Protein AF-A0A7X7DUF4-F1 (afdb_monomer)

Foldseek 3Di:
DDPDDPPPPVVVVVLVVLVVVLVVVLVVQLVVQLVVCLVVLVVLLVLLCVLVVVVPADADAPDPCLVVVLSSVLSNLRSVLVSVLSSVLSVLVSCLVVADPLLNVLSVVCSVVSVVLLVVQLVCLSPQLLNQQVVVVVVVCPPDPDDDHHHSSVSSVVSSVSSSVRSVVSCVLVVLLSCLVRVVDPLVVVVVCLVVLLVVLLVVLPVRGDPDVVSSCVRSVVVSVSNVVSSVSSVVNVD

Sequence (239 aa):
MKRTKTGSDGEFFDHLEVLRRKIIAVLFFFCCATALLFLLSERWVRFLQAPLEGLGVSLYYFKPYEKFLTYMRLSFWGGAALSVPLAVLQAALFVAPALRKNEMKYLILSGGLIPALFLAGAAFAYRFAAPLALRFFLFFGEGDNVLPLWGFGDYASFLFSLLLASGMLFQAPLLLLLFILFGLVSVETLSRLRPWIILGIALIAALLTPPDVVSQILLGVPLYLLFELVLVLGRFLKR

Radius of gyration: 22.15 Å; Cα contacts (8 Å, |Δi|>4): 195; chains: 1; bounding box: 54×40×85 Å

pLDDT: mean 81.93, std 9.81, range [36.97, 93.12]

Solvent-accessible surface area (backbone atoms only — not comparable to full-atom values): 12938 Å² total; per-residue (Å²): 142,81,92,72,91,73,79,58,63,59,59,51,52,53,51,51,50,55,49,51,55,48,50,53,52,40,51,51,50,24,53,53,39,18,54,54,36,46,78,42,32,71,64,54,50,53,62,68,44,57,72,37,72,84,66,80,65,71,73,42,73,95,47,91,63,42,63,59,52,33,44,52,51,51,11,47,53,50,10,46,54,66,27,45,38,53,44,52,41,50,52,51,61,64,52,39,85,82,47,54,79,77,52,37,54,55,56,59,61,41,49,64,46,46,45,51,34,25,51,50,19,26,49,45,23,61,72,49,51,45,52,40,40,53,49,32,56,53,55,71,44,66,84,56,102,59,82,91,81,44,45,46,54,58,53,51,52,52,52,48,53,46,26,47,51,31,15,56,54,41,43,47,48,56,52,53,33,52,32,36,73,72,65,77,40,56,67,68,60,58,61,70,41,46,67,60,50,52,50,52,40,48,50,52,20,56,72,50,31,56,103,42,72,66,57,24,47,65,56,25,49,62,57,51,51,50,51,51,49,32,54,51,50,42,56,62,75,73,106

Secondary structure (DSSP, 8-state):
------SSHHHHHHHHHHHHHHHHHHHHHHHHHHHHHHHTHHHHHHHHHTTTTTTTPPEE-SSTTHHHHHHHHHHHHHHHHHHHHHHHHHHHHHHGGGS-HHHHHHHHHHHHHHHHHHHHHHHHIIIIIHHHHHHHHHHHHBTBS----EEHHHHHHHHHHHHHHHHHHTTHHHHHHHHHHTTSS-HHHHHHTHHHHHHHHHHHHHHHS-S-HHHHHHHHHHHHHHHHHHHHHHHHHH-

Structure (mmCIF, N/CA/C/O backbone):
data_AF-A0A7X7DUF4-F1
#
_entry.id   AF-A0A7X7DUF4-F1
#
loop_
_atom_site.group_PDB
_atom_site.id
_atom_site.type_symbol
_atom_site.label_atom_id
_atom_site.label_alt_id
_atom_site.label_comp_id
_atom_site.label_asym_id
_atom_site.label_entity_id
_atom_site.label_seq_id
_atom_site.pdbx_PDB_ins_code
_atom_site.Cartn_x
_atom_site.Cartn_y
_atom_site.Cartn_z
_atom_site.occupancy
_atom_site.B_iso_or_equiv
_atom_site.auth_seq_id
_atom_site.auth_comp_id
_atom_site.auth_asym_id
_atom_site.auth_atom_id
_atom_site.pdbx_PDB_model_num
ATOM 1 N N . MET A 1 1 ? -4.085 -5.060 56.839 1.00 46.09 1 MET A N 1
ATOM 2 C CA . MET A 1 1 ? -3.674 -3.660 56.591 1.00 46.09 1 MET A CA 1
ATOM 3 C C . MET A 1 1 ? -2.337 -3.655 55.851 1.00 46.09 1 MET A C 1
ATOM 5 O O . MET A 1 1 ? -1.318 -3.851 56.490 1.00 46.09 1 MET A O 1
ATOM 9 N N . LYS A 1 2 ? -2.356 -3.530 54.514 1.00 36.97 2 LYS A N 1
ATOM 10 C CA . LYS A 1 2 ? -1.270 -2.998 53.655 1.00 36.97 2 LYS A CA 1
ATOM 11 C C . LYS A 1 2 ? -1.738 -3.029 52.190 1.00 36.97 2 LYS A C 1
ATOM 13 O O . LYS A 1 2 ? -1.374 -3.891 51.405 1.00 36.97 2 LYS A O 1
ATOM 18 N N . ARG A 1 3 ? -2.628 -2.089 51.852 1.00 42.12 3 ARG A N 1
ATOM 19 C CA . ARG A 1 3 ? -2.804 -1.606 50.477 1.00 42.12 3 ARG A CA 1
ATOM 20 C C . ARG A 1 3 ? -1.715 -0.557 50.267 1.00 42.12 3 ARG A C 1
ATOM 22 O O . ARG A 1 3 ? -1.882 0.583 50.688 1.00 42.12 3 ARG A O 1
ATOM 29 N N . THR A 1 4 ? -0.584 -0.950 49.697 1.00 40.91 4 THR A N 1
ATOM 30 C CA . THR A 1 4 ? 0.473 -0.021 49.281 1.00 40.91 4 THR A CA 1
ATOM 31 C C . THR A 1 4 ? 0.487 0.040 47.764 1.00 40.91 4 THR A C 1
ATOM 33 O O . THR A 1 4 ? 0.938 -0.888 47.111 1.00 40.91 4 THR A O 1
ATOM 36 N N . LYS A 1 5 ? -0.088 1.129 47.247 1.00 42.56 5 LYS A N 1
ATOM 37 C CA . LYS A 1 5 ? 0.241 1.825 45.996 1.00 42.56 5 LYS A CA 1
ATOM 38 C C . LYS A 1 5 ? 1.302 1.136 45.107 1.00 42.56 5 LYS A C 1
ATOM 40 O O . LYS A 1 5 ? 2.477 1.455 45.207 1.00 42.56 5 LYS A O 1
ATOM 45 N N . THR A 1 6 ? 0.862 0.280 44.190 1.00 42.53 6 THR A N 1
ATOM 46 C CA . THR A 1 6 ? 1.594 -0.117 42.970 1.00 42.53 6 THR A CA 1
ATOM 47 C C . THR A 1 6 ? 0.575 -0.163 41.836 1.00 42.53 6 THR A C 1
ATOM 49 O O . THR A 1 6 ? 0.129 -1.230 41.431 1.00 42.53 6 THR A O 1
ATOM 52 N N . GLY A 1 7 ? 0.070 1.010 41.447 1.00 48.47 7 GLY A N 1
ATOM 53 C CA . GLY A 1 7 ? -1.059 1.134 40.517 1.00 48.47 7 GLY A CA 1
ATOM 54 C C . GLY A 1 7 ? -0.704 1.625 39.113 1.00 48.47 7 GLY A C 1
ATOM 55 O O . GLY A 1 7 ? -1.556 1.524 38.253 1.00 48.47 7 GLY A O 1
ATOM 56 N N . SER A 1 8 ? 0.505 2.145 38.865 1.00 57.81 8 SER A N 1
ATOM 57 C CA . SER A 1 8 ? 0.908 2.639 37.531 1.00 57.81 8 SER A CA 1
ATOM 58 C C . SER A 1 8 ? 2.061 1.851 36.919 1.00 57.81 8 SER A C 1
ATOM 60 O O . SER A 1 8 ? 2.047 1.575 35.725 1.00 57.81 8 SER A O 1
ATOM 62 N N . ASP A 1 9 ? 3.045 1.460 37.731 1.00 57.91 9 ASP A N 1
ATOM 63 C CA . ASP A 1 9 ? 4.275 0.868 37.200 1.00 57.91 9 ASP A CA 1
ATOM 64 C C . ASP A 1 9 ? 4.022 -0.560 36.704 1.00 57.91 9 ASP A C 1
ATOM 66 O O . ASP A 1 9 ? 4.417 -0.899 35.594 1.00 57.91 9 ASP A O 1
ATOM 70 N N . GLY A 1 10 ? 3.271 -1.366 37.465 1.00 67.69 10 GLY A N 1
ATOM 71 C CA . GLY A 1 10 ? 2.879 -2.719 37.047 1.00 67.69 10 GLY A CA 1
ATOM 72 C C . GLY A 1 10 ? 2.030 -2.734 35.772 1.00 67.69 10 GLY A C 1
ATOM 73 O O . GLY A 1 10 ? 2.293 -3.525 34.877 1.00 67.69 10 GLY A O 1
ATOM 74 N N . GLU A 1 11 ? 1.080 -1.802 35.638 1.00 71.62 11 GLU A N 1
ATOM 75 C CA . GLU A 1 11 ? 0.212 -1.701 34.456 1.00 71.62 11 GLU A CA 1
ATOM 76 C C . GLU A 1 11 ? 0.993 -1.259 33.202 1.00 71.62 11 GLU A 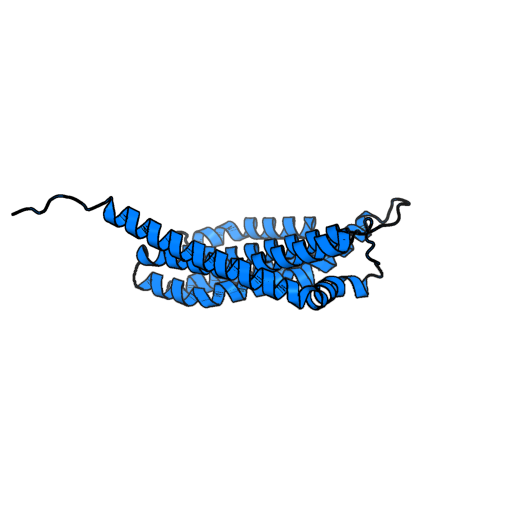C 1
ATOM 78 O O . GLU A 1 11 ? 0.759 -1.764 32.104 1.00 71.62 11 GLU A O 1
ATOM 83 N N . PHE A 1 12 ? 1.984 -0.373 33.362 1.00 72.50 12 PHE A N 1
ATOM 84 C CA . PHE A 1 12 ? 2.884 0.030 32.280 1.00 72.50 12 PHE A CA 1
ATOM 85 C C . PHE A 1 12 ? 3.821 -1.106 31.842 1.00 72.50 12 PHE A C 1
ATOM 87 O O . PHE A 1 12 ? 3.974 -1.345 30.642 1.00 72.50 12 PHE A O 1
ATOM 94 N N . PHE A 1 13 ? 4.426 -1.832 32.790 1.00 76.94 13 PHE A N 1
ATOM 95 C CA . PHE A 1 13 ? 5.283 -2.980 32.476 1.00 76.94 13 PHE A CA 1
ATOM 96 C C . PHE A 1 13 ? 4.498 -4.115 31.804 1.00 76.94 13 PHE A C 1
ATOM 98 O O . PHE A 1 13 ? 4.963 -4.643 30.792 1.00 76.94 13 PHE A O 1
ATOM 105 N N . ASP A 1 14 ? 3.282 -4.406 32.270 1.00 77.75 14 ASP A N 1
ATOM 106 C CA . ASP A 1 14 ? 2.388 -5.382 31.638 1.00 77.75 14 ASP A CA 1
ATOM 107 C C . ASP A 1 14 ? 2.027 -4.967 30.200 1.00 77.75 14 ASP A C 1
ATOM 109 O O . ASP A 1 14 ? 2.017 -5.789 29.276 1.00 77.75 14 ASP A O 1
ATOM 113 N N . HIS A 1 15 ? 1.787 -3.672 29.961 1.00 77.94 15 HIS A N 1
ATOM 114 C CA . HIS A 1 15 ? 1.500 -3.158 28.621 1.00 77.94 15 HIS A CA 1
ATOM 115 C C . HIS A 1 15 ? 2.707 -3.284 27.674 1.00 77.94 15 HIS A C 1
ATOM 117 O O . HIS A 1 15 ? 2.558 -3.705 26.519 1.00 77.94 15 HIS A O 1
ATOM 123 N N . LEU A 1 16 ? 3.919 -2.995 28.161 1.00 82.44 16 LEU A N 1
ATOM 124 C CA . LEU A 1 16 ? 5.157 -3.200 27.402 1.00 82.44 16 LEU A CA 1
ATOM 125 C C . LEU A 1 16 ? 5.425 -4.680 27.105 1.00 82.44 16 LEU A C 1
ATOM 127 O O . LEU A 1 16 ? 5.924 -5.011 26.026 1.00 82.44 16 LEU A O 1
ATOM 131 N N . GLU A 1 17 ? 5.067 -5.585 28.013 1.00 84.75 17 GLU A N 1
ATOM 132 C CA . GLU A 1 17 ? 5.236 -7.021 27.804 1.00 84.75 17 GLU A CA 1
ATOM 133 C C . GLU A 1 17 ? 4.308 -7.553 26.700 1.00 84.75 17 GLU A C 1
ATOM 135 O O . GLU A 1 17 ? 4.734 -8.330 25.835 1.00 84.75 17 GLU A O 1
ATOM 140 N N . VAL A 1 18 ? 3.067 -7.055 26.639 1.00 82.50 18 VAL A N 1
ATOM 141 C CA . VAL A 1 18 ? 2.145 -7.338 25.527 1.00 82.50 18 VAL A CA 1
ATOM 142 C C . VAL A 1 18 ? 2.710 -6.828 24.201 1.00 82.50 18 VAL A C 1
ATOM 144 O O . VAL A 1 18 ? 2.671 -7.559 23.205 1.00 82.50 18 VAL A O 1
ATOM 147 N N . LEU A 1 19 ? 3.260 -5.610 24.172 1.00 83.25 19 LEU A N 1
ATOM 148 C CA . LEU A 1 19 ? 3.877 -5.047 22.970 1.00 83.25 19 LEU A CA 1
ATOM 149 C C . LEU A 1 19 ? 5.065 -5.897 22.506 1.00 83.25 19 LEU A C 1
ATOM 151 O O . LEU A 1 19 ? 5.131 -6.286 21.339 1.00 83.25 19 LEU A O 1
ATOM 155 N N . ARG A 1 20 ? 5.966 -6.254 23.428 1.00 89.25 20 ARG A N 1
ATOM 156 C CA . ARG A 1 20 ? 7.135 -7.097 23.148 1.00 89.25 20 ARG A CA 1
ATOM 157 C C . ARG A 1 20 ? 6.723 -8.431 22.536 1.00 89.25 20 ARG A C 1
ATOM 159 O O . ARG A 1 20 ? 7.266 -8.820 21.503 1.00 89.25 20 ARG A O 1
ATOM 166 N N . ARG A 1 21 ? 5.748 -9.124 23.134 1.00 86.19 21 ARG A N 1
ATOM 167 C CA . ARG A 1 21 ? 5.265 -10.420 22.631 1.00 86.19 21 ARG A CA 1
ATOM 168 C C . ARG A 1 21 ? 4.712 -10.306 21.210 1.00 86.19 21 ARG A C 1
ATOM 170 O O . ARG A 1 21 ? 4.981 -11.168 20.377 1.00 86.19 21 ARG A O 1
ATOM 177 N N . LYS A 1 22 ? 3.976 -9.231 20.918 1.00 88.25 22 LYS A N 1
ATOM 178 C CA . LYS A 1 22 ? 3.427 -8.966 19.581 1.00 88.25 22 LYS A CA 1
ATOM 179 C C . LYS A 1 22 ? 4.510 -8.659 18.553 1.00 88.25 22 LYS A C 1
ATOM 181 O O . LYS A 1 22 ? 4.462 -9.212 17.459 1.00 88.25 22 LYS A O 1
ATOM 186 N N . ILE A 1 23 ? 5.504 -7.845 18.912 1.00 87.94 23 ILE A N 1
ATOM 187 C CA . ILE A 1 23 ? 6.648 -7.542 18.042 1.00 87.94 23 ILE A CA 1
ATOM 188 C C . ILE A 1 23 ? 7.426 -8.822 17.719 1.00 87.94 23 ILE A C 1
ATOM 190 O O . ILE A 1 23 ? 7.716 -9.076 16.554 1.00 87.94 23 ILE A O 1
ATOM 194 N N . ILE A 1 24 ? 7.704 -9.665 18.719 1.00 91.12 24 ILE A N 1
ATOM 195 C CA . ILE A 1 24 ? 8.401 -10.944 18.510 1.00 91.12 24 ILE A CA 1
ATOM 196 C C . ILE A 1 24 ? 7.599 -11.859 17.577 1.00 91.12 24 ILE A C 1
ATOM 198 O O . ILE A 1 24 ? 8.182 -12.472 16.688 1.00 91.12 24 ILE A O 1
ATOM 202 N N . ALA A 1 25 ? 6.273 -11.925 17.724 1.00 89.19 25 ALA A N 1
ATOM 203 C CA . ALA A 1 25 ? 5.426 -12.725 16.839 1.00 89.19 25 ALA A CA 1
ATOM 204 C C . ALA A 1 25 ? 5.465 -12.230 15.380 1.00 89.19 25 ALA A C 1
ATOM 206 O O . ALA A 1 25 ? 5.571 -13.041 14.460 1.00 89.19 25 ALA A O 1
ATOM 207 N N . VAL A 1 26 ? 5.426 -10.909 15.163 1.00 90.12 26 VAL A N 1
ATOM 208 C CA . VAL A 1 26 ? 5.541 -10.303 13.823 1.00 90.12 26 VAL A CA 1
ATOM 209 C C . VAL A 1 26 ? 6.925 -10.556 13.227 1.00 90.12 26 VAL A C 1
ATOM 211 O O . VAL A 1 26 ? 7.018 -10.933 12.063 1.00 90.12 26 VAL A O 1
ATOM 214 N N . LEU A 1 27 ? 7.992 -10.414 14.020 1.00 91.00 27 LEU A N 1
ATOM 215 C CA . LEU A 1 27 ? 9.363 -10.696 13.585 1.00 91.00 27 LEU A CA 1
ATOM 216 C C . LEU A 1 27 ? 9.568 -12.175 13.246 1.00 91.00 27 LEU A C 1
ATOM 218 O O . LEU A 1 27 ? 10.195 -12.492 12.240 1.00 91.00 27 LEU A O 1
ATOM 222 N N . PHE A 1 28 ? 9.010 -13.084 14.045 1.00 93.00 28 PHE A N 1
ATOM 223 C CA . PHE A 1 28 ? 9.060 -14.515 13.762 1.00 93.00 28 PHE A CA 1
ATOM 224 C C . PHE A 1 28 ? 8.350 -14.839 12.444 1.00 93.00 28 PHE A C 1
ATOM 226 O O . PHE A 1 28 ? 8.928 -15.493 11.576 1.00 93.00 28 PHE A O 1
ATOM 233 N N . PHE A 1 29 ? 7.137 -14.310 12.249 1.00 92.56 29 PHE A N 1
ATOM 234 C CA . PHE A 1 29 ? 6.413 -14.461 10.989 1.00 92.56 29 PHE A CA 1
ATOM 235 C C . PHE A 1 29 ? 7.193 -13.875 9.807 1.00 92.56 29 PHE A C 1
ATOM 237 O O . PHE A 1 29 ? 7.286 -14.514 8.765 1.00 92.56 29 PHE A O 1
ATOM 244 N N . PHE A 1 30 ? 7.789 -12.694 9.970 1.00 92.88 30 PHE A N 1
ATOM 245 C CA . PHE A 1 30 ? 8.631 -12.055 8.962 1.00 92.88 30 PHE A CA 1
ATOM 246 C C . PHE A 1 30 ? 9.822 -12.939 8.555 1.00 92.88 30 PHE A C 1
ATOM 248 O O . PHE A 1 30 ? 10.063 -13.127 7.361 1.00 92.88 30 PHE A O 1
ATOM 255 N N . CYS A 1 31 ? 10.530 -13.533 9.520 1.00 92.81 31 CYS A N 1
ATOM 256 C CA . CYS A 1 31 ? 11.634 -14.454 9.247 1.00 92.81 31 CYS A CA 1
ATOM 257 C C . CYS A 1 31 ? 11.156 -15.710 8.502 1.00 92.81 31 CYS A C 1
ATOM 259 O O . CYS A 1 31 ? 11.759 -16.093 7.499 1.00 92.81 31 CYS A O 1
ATOM 261 N N . CYS A 1 32 ? 10.048 -16.320 8.938 1.00 93.12 32 CYS A N 1
ATOM 262 C CA . CYS A 1 32 ? 9.460 -17.481 8.266 1.00 93.12 32 CYS A CA 1
ATOM 263 C C . CYS A 1 32 ? 8.993 -17.153 6.839 1.00 93.12 32 CYS A C 1
ATOM 265 O O . CYS A 1 32 ? 9.270 -17.913 5.913 1.00 93.12 32 CYS A O 1
ATOM 267 N N . ALA A 1 33 ? 8.325 -16.014 6.645 1.00 90.31 33 ALA A N 1
ATOM 268 C CA . ALA A 1 33 ? 7.851 -15.558 5.342 1.00 90.31 33 ALA A CA 1
ATOM 269 C C . ALA A 1 33 ? 9.017 -15.262 4.390 1.00 90.31 33 ALA A C 1
ATOM 271 O O . ALA A 1 33 ? 8.982 -15.667 3.231 1.00 90.31 33 ALA A O 1
ATOM 272 N N . THR A 1 34 ? 10.074 -14.618 4.889 1.00 90.31 34 THR A N 1
ATOM 273 C CA . THR A 1 34 ? 11.296 -14.347 4.120 1.00 90.31 34 THR A CA 1
ATOM 274 C C . THR A 1 34 ? 11.972 -15.644 3.682 1.00 90.31 34 THR A C 1
ATOM 276 O O . THR A 1 34 ? 12.323 -15.785 2.513 1.00 90.31 34 THR A O 1
ATOM 279 N N . ALA A 1 35 ? 12.112 -16.617 4.589 1.00 91.69 35 ALA A N 1
ATOM 280 C CA . ALA A 1 35 ? 12.685 -17.921 4.263 1.00 91.69 35 ALA A CA 1
ATOM 281 C C . ALA A 1 35 ? 11.841 -18.669 3.217 1.00 91.69 35 ALA A C 1
ATOM 283 O O . ALA A 1 35 ? 12.383 -19.192 2.245 1.00 91.69 35 ALA A O 1
ATOM 284 N N . LEU A 1 36 ? 10.513 -18.664 3.364 1.00 90.69 36 LEU A N 1
ATOM 285 C CA . LEU A 1 36 ? 9.597 -19.296 2.413 1.00 90.69 36 LEU A CA 1
ATOM 286 C C . LEU A 1 36 ? 9.672 -18.648 1.021 1.00 90.69 36 LEU A C 1
ATOM 288 O O . LEU A 1 36 ? 9.741 -19.347 0.012 1.00 90.69 36 LEU A O 1
ATOM 292 N N . LEU A 1 37 ? 9.688 -17.315 0.956 1.00 87.00 37 LEU A N 1
ATOM 293 C CA . LEU A 1 37 ? 9.803 -16.581 -0.305 1.00 87.00 37 LEU A CA 1
ATOM 294 C C . LE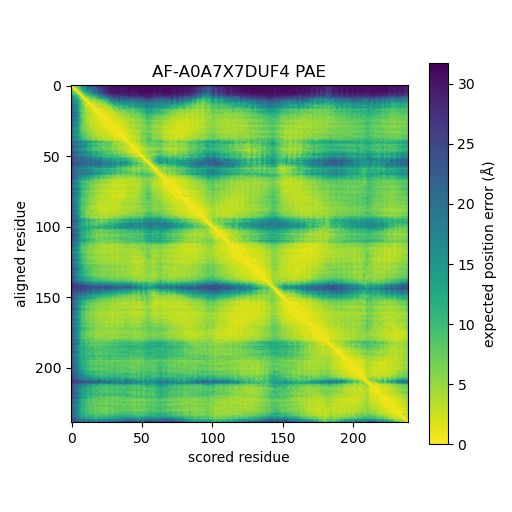U A 1 37 ? 11.169 -16.754 -0.963 1.00 87.00 37 LEU A C 1
ATOM 296 O O . LEU A 1 37 ? 11.241 -16.766 -2.188 1.00 87.00 37 LEU A O 1
ATOM 300 N N . PHE A 1 38 ? 12.226 -16.956 -0.176 1.00 87.50 38 PHE A N 1
ATOM 301 C CA . PHE A 1 38 ? 13.544 -17.294 -0.704 1.00 87.50 38 PHE A CA 1
ATOM 302 C C . PHE A 1 38 ? 13.547 -18.657 -1.400 1.00 87.50 38 PHE A C 1
ATOM 304 O O . PHE A 1 38 ? 14.056 -18.773 -2.518 1.00 87.50 38 PHE A O 1
ATOM 311 N N . LEU A 1 39 ? 12.893 -19.661 -0.807 1.00 88.38 39 LEU A N 1
ATOM 312 C CA . LEU A 1 39 ? 12.705 -20.976 -1.435 1.00 88.38 39 LEU A CA 1
ATOM 313 C C . LEU A 1 39 ? 11.852 -20.899 -2.712 1.00 88.38 39 LEU A C 1
ATOM 315 O O . LEU A 1 39 ? 12.058 -21.670 -3.644 1.00 88.38 39 LEU A O 1
ATOM 319 N N . LEU A 1 40 ? 10.916 -19.949 -2.777 1.00 87.12 40 LEU A N 1
ATOM 320 C CA . LEU A 1 40 ? 10.033 -19.711 -3.926 1.00 87.12 40 LEU A CA 1
ATOM 321 C C . LEU A 1 40 ? 10.524 -18.578 -4.845 1.00 87.12 40 LEU A C 1
ATOM 323 O O . LEU A 1 40 ? 9.758 -18.088 -5.683 1.00 87.12 40 LEU A O 1
ATOM 327 N N . SER A 1 41 ? 11.786 -18.161 -4.707 1.00 79.19 41 SER A N 1
ATOM 328 C CA . SER A 1 41 ? 12.321 -16.953 -5.347 1.00 79.19 41 SER A CA 1
ATOM 329 C C . SER A 1 41 ? 12.184 -16.974 -6.869 1.00 79.19 41 SER A C 1
ATOM 331 O O . SER A 1 41 ? 11.810 -15.962 -7.456 1.00 79.19 41 SER A O 1
ATOM 333 N N . GLU A 1 42 ? 12.368 -18.126 -7.518 1.00 79.75 42 GLU A N 1
ATOM 334 C CA . GLU A 1 42 ? 12.182 -18.247 -8.969 1.00 79.75 42 GLU A CA 1
ATOM 335 C C . GLU A 1 42 ? 10.761 -17.899 -9.424 1.00 79.75 42 GLU A C 1
ATOM 337 O O . GLU A 1 42 ? 10.574 -17.204 -10.423 1.00 79.75 42 GLU A O 1
ATOM 342 N N . ARG A 1 43 ? 9.743 -18.370 -8.696 1.00 81.88 43 ARG A N 1
ATOM 343 C CA . ARG A 1 43 ? 8.339 -18.110 -9.036 1.00 81.88 43 ARG A CA 1
ATOM 344 C C . ARG A 1 43 ? 7.978 -16.654 -8.766 1.00 81.88 43 ARG A C 1
ATOM 346 O O . ARG A 1 43 ? 7.246 -16.050 -9.547 1.00 81.88 43 ARG A O 1
ATOM 353 N N . TRP A 1 44 ? 8.523 -16.096 -7.690 1.00 76.31 44 TRP A N 1
ATOM 354 C CA . TRP A 1 44 ? 8.328 -14.699 -7.324 1.00 76.31 44 TRP A CA 1
ATOM 355 C C . TRP A 1 44 ? 8.949 -13.734 -8.343 1.00 76.31 44 TRP A C 1
ATOM 357 O O . TRP A 1 44 ? 8.339 -12.736 -8.717 1.00 76.31 44 TRP A O 1
ATOM 367 N N . VAL A 1 45 ? 10.127 -14.067 -8.868 1.00 80.00 45 VAL A N 1
ATOM 368 C CA . VAL A 1 45 ? 10.807 -13.278 -9.905 1.00 80.00 45 VAL A CA 1
ATOM 369 C C . VAL A 1 45 ? 10.037 -13.299 -11.218 1.00 80.00 45 VAL A C 1
ATOM 371 O O . VAL A 1 45 ? 9.842 -12.242 -11.809 1.00 80.00 45 VAL A O 1
ATOM 374 N N . ARG A 1 46 ? 9.542 -14.467 -11.650 1.00 80.12 46 ARG A N 1
ATOM 375 C CA . ARG A 1 46 ? 8.690 -14.560 -12.849 1.00 80.12 46 ARG A CA 1
ATOM 376 C C . ARG A 1 46 ? 7.428 -13.716 -12.701 1.00 80.12 46 ARG A C 1
ATOM 378 O O . ARG A 1 46 ? 7.052 -13.004 -13.624 1.00 80.12 46 ARG A O 1
ATOM 385 N N . PHE A 1 47 ? 6.812 -13.738 -11.518 1.00 79.88 47 PHE A N 1
ATOM 386 C CA . PHE A 1 47 ? 5.679 -12.865 -11.222 1.00 79.88 47 PHE A CA 1
ATOM 387 C C . PHE A 1 47 ? 6.056 -11.384 -11.366 1.00 79.88 47 PHE A C 1
ATOM 389 O O . PHE A 1 47 ? 5.323 -10.623 -11.981 1.00 79.88 47 PHE A O 1
ATOM 396 N N . LEU A 1 48 ? 7.220 -10.960 -10.882 1.00 75.00 48 LEU A N 1
ATOM 397 C CA . LEU A 1 48 ? 7.667 -9.574 -11.038 1.00 75.00 48 LEU A CA 1
ATOM 398 C C . LEU A 1 48 ? 8.064 -9.199 -12.467 1.00 75.00 48 LEU A C 1
ATOM 400 O O . LEU A 1 48 ? 8.016 -8.023 -12.790 1.00 75.00 48 LEU A O 1
ATOM 404 N N . GLN A 1 49 ? 8.431 -10.157 -13.318 1.00 77.25 49 GLN A N 1
ATOM 405 C CA . GLN A 1 49 ? 8.787 -9.901 -14.718 1.00 77.25 49 GLN A CA 1
ATOM 406 C C . GLN A 1 49 ? 7.571 -9.797 -15.646 1.00 77.25 49 GLN A C 1
ATOM 408 O O . GLN A 1 49 ? 7.661 -9.139 -16.678 1.00 77.25 49 GLN A O 1
ATOM 413 N N . ALA A 1 50 ? 6.418 -10.363 -15.281 1.00 78.06 50 ALA A N 1
ATOM 414 C CA . ALA A 1 50 ? 5.232 -10.359 -16.141 1.00 78.06 50 ALA A CA 1
ATOM 415 C C . ALA A 1 50 ? 4.746 -8.959 -16.606 1.00 78.06 50 ALA A C 1
ATOM 417 O O . ALA A 1 50 ? 4.283 -8.852 -17.742 1.00 78.06 50 ALA A O 1
ATOM 418 N N . PRO A 1 51 ? 4.873 -7.856 -15.833 1.00 73.62 51 PRO A N 1
ATOM 419 C CA . PRO A 1 51 ? 4.555 -6.513 -16.327 1.00 73.62 51 PRO A CA 1
ATOM 420 C C . PRO A 1 51 ? 5.497 -6.009 -17.437 1.00 73.62 51 PRO A C 1
ATOM 422 O O . PRO A 1 51 ? 5.118 -5.099 -18.171 1.00 73.62 51 PRO A O 1
ATOM 425 N N . LEU A 1 52 ? 6.706 -6.574 -17.569 1.00 70.00 52 LEU A N 1
ATOM 426 C CA . LEU A 1 52 ? 7.682 -6.220 -18.613 1.00 70.00 52 LEU A CA 1
ATOM 427 C C . LEU A 1 52 ? 7.501 -7.011 -19.907 1.00 70.00 52 LEU A C 1
ATOM 429 O O . LEU A 1 52 ? 7.902 -6.521 -20.960 1.00 70.00 52 LEU A O 1
ATOM 433 N N . GLU A 1 53 ? 6.900 -8.204 -19.853 1.00 67.44 53 GLU A N 1
ATOM 434 C CA . GLU A 1 53 ? 6.778 -9.096 -21.018 1.00 67.44 53 GLU A CA 1
ATOM 435 C C . GLU A 1 53 ? 6.027 -8.439 -22.194 1.00 67.44 53 GLU A C 1
ATOM 437 O O . GLU A 1 53 ? 6.286 -8.761 -23.349 1.00 67.44 53 GLU A O 1
ATOM 442 N N . GLY A 1 54 ? 5.155 -7.459 -21.924 1.00 63.91 54 GLY A N 1
ATOM 443 C CA . GLY A 1 54 ? 4.446 -6.680 -22.948 1.00 63.91 54 GLY A CA 1
ATOM 444 C C . GLY A 1 54 ? 5.142 -5.394 -23.417 1.00 63.91 54 GLY A C 1
ATOM 445 O O . GLY A 1 54 ? 4.615 -4.725 -24.301 1.00 63.91 54 GLY A O 1
ATOM 446 N N . LEU A 1 55 ? 6.279 -5.015 -22.821 1.00 64.50 55 LEU A N 1
ATOM 447 C CA . LEU A 1 55 ? 6.996 -3.762 -23.109 1.00 64.50 55 LEU A CA 1
ATOM 448 C C . LEU A 1 55 ? 8.274 -3.968 -23.941 1.00 64.50 55 LEU A C 1
ATOM 450 O O . LEU A 1 55 ? 8.901 -2.989 -24.330 1.00 64.50 55 LEU A O 1
ATOM 454 N N . GLY A 1 56 ? 8.680 -5.216 -24.210 1.00 63.75 56 GLY A N 1
ATOM 455 C CA . GLY A 1 56 ? 9.879 -5.522 -25.008 1.00 63.75 56 GLY A CA 1
ATOM 456 C C . GLY A 1 56 ? 11.209 -5.143 -24.339 1.00 63.75 56 GLY A C 1
ATOM 457 O O . GLY A 1 56 ? 12.250 -5.148 -24.993 1.00 63.75 56 GLY A O 1
ATOM 458 N N . VAL A 1 57 ? 11.195 -4.823 -23.041 1.00 68.19 57 VAL A N 1
ATOM 459 C CA . VAL A 1 57 ? 12.382 -4.428 -22.271 1.00 68.19 57 VAL A CA 1
ATOM 460 C C . VAL A 1 57 ? 13.055 -5.667 -21.686 1.00 68.19 57 VAL A C 1
ATOM 462 O O . VAL A 1 57 ? 12.443 -6.428 -20.937 1.00 68.19 57 VAL A O 1
ATOM 465 N N . SER A 1 58 ? 14.338 -5.852 -21.999 1.00 74.19 58 SER A N 1
ATOM 466 C CA . SER A 1 58 ? 15.168 -6.906 -21.408 1.00 74.19 58 SER A CA 1
ATOM 467 C C . SER A 1 58 ? 15.871 -6.402 -20.147 1.00 74.19 58 SER A C 1
ATOM 469 O O . SER A 1 58 ? 16.397 -5.290 -20.126 1.00 74.19 58 SER A O 1
ATOM 471 N N . LEU A 1 59 ? 15.893 -7.225 -19.095 1.00 76.88 59 LEU A N 1
ATOM 472 C CA . LEU A 1 59 ? 16.609 -6.922 -17.854 1.00 76.88 59 LEU A CA 1
ATOM 473 C C . LEU A 1 59 ? 18.035 -7.462 -17.920 1.00 76.88 59 LEU A C 1
ATOM 475 O O . LEU A 1 59 ? 18.245 -8.644 -18.199 1.00 76.88 59 LEU A O 1
ATOM 479 N N . TYR A 1 60 ? 18.999 -6.611 -17.584 1.00 78.25 60 TYR A N 1
ATOM 480 C CA . TYR A 1 60 ? 20.413 -6.968 -17.537 1.00 78.25 60 TYR A CA 1
ATOM 481 C C . TYR A 1 60 ? 20.904 -7.002 -16.089 1.00 78.25 60 TYR A C 1
ATOM 483 O O . TYR A 1 60 ? 20.402 -6.284 -15.224 1.00 78.25 60 TYR A O 1
ATOM 491 N N . TYR A 1 61 ? 21.885 -7.856 -15.809 1.00 78.94 61 TYR A N 1
ATOM 492 C CA . TYR A 1 61 ? 22.640 -7.823 -14.559 1.00 78.94 61 TYR A CA 1
ATOM 493 C C . TYR A 1 61 ? 24.064 -7.375 -14.881 1.00 78.94 61 TYR A C 1
ATOM 495 O O . TYR A 1 61 ? 24.686 -7.880 -15.814 1.00 78.94 61 TYR A O 1
ATOM 503 N N . PHE A 1 62 ? 24.579 -6.417 -14.119 1.00 80.25 62 PHE A N 1
ATOM 504 C CA . PHE A 1 62 ? 25.897 -5.831 -14.351 1.00 80.25 62 PHE A CA 1
ATOM 505 C C . PHE A 1 62 ? 26.992 -6.603 -13.622 1.00 80.25 62 PHE A C 1
ATOM 507 O O . PHE A 1 62 ? 28.137 -6.635 -14.069 1.00 80.25 62 PHE A O 1
ATOM 514 N N . LYS A 1 63 ? 26.656 -7.231 -12.487 1.00 84.44 63 LYS A N 1
ATOM 515 C CA . LYS A 1 63 ? 27.619 -7.980 -11.668 1.00 84.44 63 LYS A CA 1
ATOM 516 C C . LYS A 1 63 ? 27.211 -9.449 -11.516 1.00 84.44 63 LYS A C 1
ATOM 518 O O . LYS A 1 63 ? 26.027 -9.728 -11.330 1.00 84.44 63 LYS A O 1
ATOM 523 N N . PRO A 1 64 ? 28.168 -10.400 -11.482 1.00 79.50 64 PRO A N 1
ATOM 524 C CA . PRO A 1 64 ? 27.857 -11.827 -11.337 1.00 79.50 64 PRO A CA 1
ATOM 525 C C . PRO A 1 64 ? 27.054 -12.155 -10.069 1.00 79.50 64 PRO A C 1
ATOM 527 O O . PRO A 1 64 ? 26.169 -13.006 -10.085 1.00 79.50 64 PRO A O 1
ATOM 530 N N . TYR A 1 65 ? 27.328 -11.446 -8.969 1.00 83.94 65 TYR A N 1
ATOM 531 C CA . TYR A 1 65 ? 26.653 -11.639 -7.681 1.00 83.94 65 TYR A CA 1
ATOM 532 C C . TYR A 1 65 ? 25.312 -10.891 -7.564 1.00 83.94 65 TYR A C 1
ATOM 534 O O . TYR A 1 65 ? 24.574 -11.088 -6.597 1.00 83.94 65 TYR A O 1
ATOM 542 N N . GLU A 1 66 ? 24.979 -10.025 -8.527 1.00 82.88 66 GLU A N 1
ATOM 543 C CA . GLU A 1 66 ? 23.793 -9.167 -8.472 1.00 82.88 66 GLU A CA 1
ATOM 544 C C . GLU A 1 66 ? 22.506 -9.986 -8.499 1.00 82.88 66 GLU A C 1
ATOM 546 O O . GLU A 1 66 ? 21.598 -9.727 -7.718 1.00 82.88 66 GLU A O 1
ATOM 551 N N . LYS A 1 67 ? 22.448 -11.034 -9.326 1.00 82.19 67 LYS A N 1
ATOM 552 C CA . LYS A 1 67 ? 21.277 -11.915 -9.410 1.00 82.19 67 LYS A CA 1
ATOM 553 C C . LYS A 1 67 ? 20.943 -12.549 -8.055 1.00 82.19 67 LYS A C 1
ATOM 555 O O . LYS A 1 67 ? 19.786 -12.541 -7.640 1.00 82.19 67 LYS A O 1
ATOM 560 N N . PHE A 1 68 ? 21.963 -13.032 -7.344 1.00 85.94 68 PHE A N 1
ATOM 561 C CA . PHE A 1 68 ? 21.814 -13.610 -6.008 1.00 85.94 68 PHE A CA 1
ATOM 562 C C . PHE A 1 68 ? 21.367 -12.568 -4.973 1.00 85.94 68 PHE A C 1
ATOM 564 O O . PHE A 1 68 ? 20.402 -12.800 -4.243 1.00 85.94 68 PHE A O 1
ATOM 571 N N . LEU A 1 69 ? 22.010 -11.394 -4.942 1.00 86.44 69 LEU A N 1
ATOM 572 C CA . LEU A 1 69 ? 21.610 -10.318 -4.028 1.00 86.44 69 LEU A CA 1
ATOM 573 C C . LEU A 1 69 ? 20.187 -9.838 -4.289 1.00 86.44 69 LEU A C 1
ATOM 575 O O . LEU A 1 69 ? 19.453 -9.559 -3.344 1.00 86.44 69 LEU A O 1
ATOM 579 N N . THR A 1 70 ? 19.784 -9.759 -5.552 1.00 85.62 70 THR A N 1
ATOM 580 C CA . THR A 1 70 ? 18.426 -9.376 -5.914 1.00 85.62 70 THR A CA 1
ATOM 581 C C . THR A 1 70 ? 17.443 -10.408 -5.384 1.00 85.62 70 THR A C 1
ATOM 583 O O . THR A 1 70 ? 16.485 -10.006 -4.739 1.00 85.62 70 THR A O 1
ATOM 586 N N . TYR A 1 71 ? 17.693 -11.717 -5.525 1.00 85.88 71 TYR A N 1
ATOM 587 C CA . TYR A 1 71 ? 16.830 -12.764 -4.947 1.00 85.88 71 TYR A CA 1
ATOM 588 C C . TYR A 1 71 ? 16.717 -12.670 -3.421 1.00 85.88 71 TYR A C 1
ATOM 590 O O . TYR A 1 71 ? 15.618 -12.798 -2.874 1.00 85.88 71 TYR A O 1
ATOM 598 N N . MET A 1 72 ? 17.816 -12.381 -2.722 1.00 87.25 72 MET A N 1
ATOM 599 C CA . MET A 1 72 ? 17.773 -12.130 -1.278 1.00 87.25 72 MET A CA 1
ATOM 600 C C . MET A 1 72 ? 16.939 -10.892 -0.933 1.00 87.25 72 MET A C 1
ATOM 602 O O . MET A 1 72 ? 16.057 -10.970 -0.080 1.00 87.25 72 MET A O 1
ATOM 606 N N . ARG A 1 73 ? 17.171 -9.763 -1.618 1.00 85.44 73 ARG A N 1
ATOM 607 C CA . ARG A 1 73 ? 16.406 -8.516 -1.429 1.00 85.44 73 ARG A CA 1
ATOM 608 C C . ARG A 1 73 ? 14.926 -8.727 -1.725 1.00 85.44 73 ARG A C 1
ATOM 610 O O . ARG A 1 73 ? 14.091 -8.284 -0.948 1.00 85.44 73 ARG A O 1
ATOM 617 N N . LEU A 1 74 ? 14.612 -9.441 -2.804 1.00 84.94 74 LEU A N 1
ATOM 618 C CA . LEU A 1 74 ? 13.255 -9.804 -3.199 1.00 84.94 74 LEU A CA 1
ATOM 619 C C . LEU A 1 74 ? 12.539 -10.556 -2.080 1.00 84.94 74 LEU A C 1
ATOM 621 O O . LEU A 1 74 ? 11.414 -10.227 -1.717 1.00 84.94 74 LEU A O 1
ATOM 625 N N . SER A 1 75 ? 13.212 -11.555 -1.523 1.00 87.38 75 SER A N 1
ATOM 626 C CA . SER A 1 75 ? 12.647 -12.407 -0.479 1.00 87.38 75 SER A CA 1
ATOM 627 C C . SER A 1 75 ? 12.462 -11.640 0.826 1.00 87.38 75 SER A C 1
ATOM 629 O O . SER A 1 75 ? 11.426 -11.769 1.471 1.00 87.38 75 SER A O 1
ATOM 631 N N . PHE A 1 76 ? 13.432 -10.792 1.179 1.00 89.06 76 PHE A N 1
ATOM 632 C CA . PHE A 1 76 ? 13.365 -9.915 2.346 1.00 89.06 76 PHE A CA 1
ATOM 633 C C . PHE A 1 76 ? 12.210 -8.914 2.238 1.00 89.06 76 PHE A C 1
ATOM 635 O O . PHE A 1 76 ? 11.376 -8.828 3.137 1.00 89.06 76 PHE A O 1
ATOM 642 N N . TRP A 1 77 ? 12.112 -8.185 1.123 1.00 84.88 77 TRP A N 1
ATOM 643 C CA . TRP A 1 77 ? 11.056 -7.191 0.917 1.00 84.88 77 TRP A CA 1
ATOM 644 C C . TRP A 1 77 ? 9.680 -7.825 0.722 1.00 84.88 77 TRP A C 1
ATOM 646 O O . TRP A 1 77 ? 8.690 -7.292 1.218 1.00 84.88 77 TRP A O 1
ATOM 656 N N . GLY A 1 78 ? 9.599 -8.984 0.068 1.00 86.38 78 GLY A N 1
ATOM 657 C CA . GLY A 1 78 ? 8.362 -9.756 -0.015 1.00 86.38 78 GLY A CA 1
ATOM 658 C C . GLY A 1 78 ? 7.916 -10.269 1.358 1.00 86.38 78 GLY A C 1
ATOM 659 O O . GLY A 1 78 ? 6.739 -10.164 1.704 1.00 86.38 78 GLY A O 1
ATOM 660 N N . GLY A 1 79 ? 8.855 -10.747 2.182 1.00 88.12 79 GLY A N 1
ATOM 661 C CA . GLY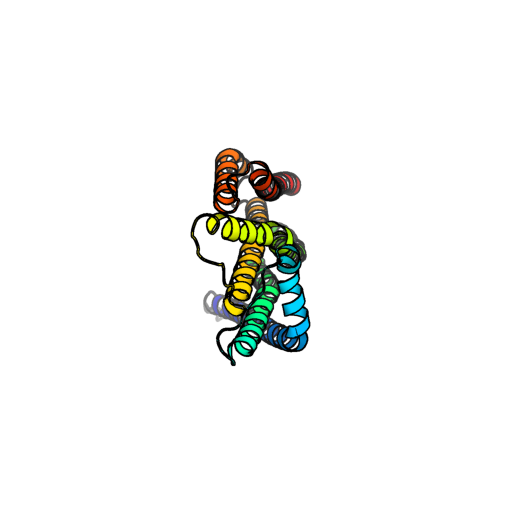 A 1 79 ? 8.591 -11.146 3.565 1.00 88.12 79 GLY A CA 1
ATOM 662 C C . GLY A 1 79 ? 8.112 -9.966 4.405 1.00 88.12 79 GLY A C 1
ATOM 663 O O . GLY A 1 79 ? 7.138 -10.088 5.151 1.00 88.12 79 GLY A O 1
ATOM 664 N N . ALA A 1 80 ? 8.726 -8.794 4.211 1.00 87.75 80 ALA A N 1
ATOM 665 C CA . ALA A 1 80 ? 8.309 -7.545 4.840 1.00 87.75 80 ALA A CA 1
ATOM 666 C C . ALA A 1 80 ? 6.874 -7.197 4.437 1.00 87.75 80 ALA A C 1
ATOM 668 O O . ALA A 1 80 ? 6.031 -7.006 5.312 1.00 87.75 80 ALA A O 1
ATOM 669 N N . ALA A 1 81 ? 6.565 -7.211 3.139 1.00 87.31 81 ALA A N 1
ATOM 670 C CA . ALA A 1 81 ? 5.231 -6.922 2.625 1.00 87.31 81 ALA A CA 1
ATOM 671 C C . ALA A 1 81 ? 4.161 -7.859 3.209 1.00 87.31 81 ALA A C 1
ATOM 673 O O . ALA A 1 81 ? 3.107 -7.387 3.623 1.00 87.31 81 ALA A O 1
ATOM 674 N N . LEU A 1 82 ? 4.435 -9.163 3.328 1.00 88.00 82 LEU A N 1
ATOM 675 C CA . LEU A 1 82 ? 3.508 -10.112 3.961 1.00 88.00 82 LEU A CA 1
ATOM 676 C C . LEU A 1 82 ? 3.362 -9.896 5.474 1.00 88.00 82 LEU A C 1
ATOM 678 O O . LEU A 1 82 ? 2.301 -10.162 6.039 1.00 88.00 82 LEU A O 1
ATOM 682 N N . SER A 1 83 ? 4.412 -9.412 6.139 1.00 89.38 83 SER A N 1
ATOM 683 C CA . SER A 1 83 ? 4.392 -9.131 7.576 1.00 89.38 83 SER A CA 1
ATOM 684 C C . SER A 1 83 ? 3.666 -7.829 7.931 1.00 89.38 83 SER A C 1
ATOM 686 O O . SER A 1 83 ? 3.134 -7.724 9.034 1.00 89.38 83 SER A O 1
ATOM 688 N N . VAL A 1 84 ? 3.579 -6.858 7.009 1.00 88.50 84 VAL A N 1
ATOM 689 C CA . VAL A 1 84 ? 2.950 -5.546 7.254 1.00 88.50 84 VAL A CA 1
ATOM 690 C C . VAL A 1 84 ? 1.476 -5.666 7.663 1.00 88.50 84 VAL A C 1
ATOM 692 O O . VAL A 1 84 ? 1.114 -5.088 8.688 1.00 88.50 84 VAL A O 1
ATOM 695 N N . PRO A 1 85 ? 0.608 -6.422 6.962 1.00 86.44 85 PRO A N 1
ATOM 696 C CA . PRO A 1 85 ? -0.769 -6.625 7.404 1.00 86.44 85 PRO A CA 1
ATOM 697 C C . PRO A 1 85 ? -0.888 -7.164 8.826 1.00 86.44 85 PRO A C 1
ATOM 699 O O . PRO A 1 85 ? -1.725 -6.702 9.600 1.00 86.44 85 PRO A O 1
ATOM 702 N N . LEU A 1 86 ? -0.030 -8.123 9.184 1.00 88.75 86 LEU A N 1
ATOM 703 C CA . LEU A 1 86 ? -0.005 -8.686 10.529 1.00 88.75 86 LEU A CA 1
ATOM 704 C C . LEU A 1 86 ? 0.520 -7.679 11.548 1.00 88.75 86 LEU A C 1
ATOM 706 O O . LEU A 1 86 ? -0.029 -7.599 12.642 1.00 88.75 86 LEU A O 1
ATOM 710 N N . ALA A 1 87 ? 1.528 -6.881 11.199 1.00 87.75 87 ALA A N 1
ATOM 711 C CA . ALA A 1 87 ? 2.028 -5.810 12.051 1.00 87.75 87 ALA A CA 1
ATOM 712 C C . ALA A 1 87 ? 0.919 -4.798 12.370 1.00 87.75 87 ALA A C 1
ATOM 714 O O . ALA A 1 87 ? 0.701 -4.467 13.534 1.00 87.75 87 ALA A O 1
ATOM 715 N N . VAL A 1 88 ? 0.160 -4.377 11.355 1.00 86.00 88 VAL A N 1
ATOM 716 C CA . VAL A 1 88 ? -0.960 -3.438 11.511 1.00 86.00 88 VAL A CA 1
ATOM 717 C C . VAL A 1 88 ? -2.100 -4.057 12.315 1.00 86.00 88 VAL A C 1
ATOM 719 O O . VAL A 1 88 ? -2.643 -3.400 13.200 1.00 86.00 88 VAL A O 1
ATOM 722 N N . LEU A 1 89 ? -2.418 -5.336 12.095 1.00 86.06 89 LEU A N 1
ATOM 723 C CA . LEU A 1 89 ? -3.391 -6.068 12.907 1.00 86.06 89 LEU A CA 1
ATOM 724 C C . LEU A 1 89 ? -2.974 -6.128 14.381 1.00 86.06 89 LEU A C 1
ATOM 726 O O . LEU A 1 89 ? -3.775 -5.858 15.274 1.00 86.06 89 LEU A O 1
ATOM 730 N N . GLN A 1 90 ? -1.717 -6.473 14.651 1.00 86.31 90 GLN A N 1
ATOM 731 C CA . GLN A 1 90 ? -1.200 -6.577 16.013 1.00 86.31 90 GLN A CA 1
ATOM 732 C C . GLN A 1 90 ? -1.148 -5.215 16.710 1.00 86.31 90 GLN A C 1
ATOM 734 O O . GLN A 1 90 ? -1.486 -5.137 17.898 1.00 86.31 90 GLN A O 1
ATOM 739 N N . ALA A 1 91 ? -0.790 -4.159 15.971 1.00 84.44 91 ALA A N 1
ATOM 740 C CA . ALA A 1 91 ? -0.833 -2.775 16.429 1.00 84.44 91 ALA A CA 1
ATOM 741 C C . ALA A 1 91 ? -2.271 -2.337 16.749 1.00 84.44 91 ALA A C 1
ATOM 743 O O . ALA A 1 91 ? -2.522 -1.817 17.832 1.00 84.44 91 ALA A O 1
ATOM 744 N N . ALA A 1 92 ? -3.245 -2.637 15.885 1.00 81.94 92 ALA A N 1
ATOM 745 C CA . ALA A 1 92 ? -4.655 -2.369 16.167 1.00 81.94 92 ALA A CA 1
ATOM 746 C C . ALA A 1 92 ? -5.115 -3.108 17.437 1.00 81.94 92 ALA A C 1
ATOM 748 O O . ALA A 1 92 ? -5.677 -2.511 18.354 1.00 81.94 92 ALA A O 1
ATOM 749 N N . LEU A 1 93 ? -4.788 -4.398 17.562 1.00 80.25 93 LEU A N 1
ATOM 750 C CA . LEU A 1 93 ? -5.102 -5.191 18.754 1.00 80.25 93 LEU A CA 1
ATOM 751 C C . LEU A 1 93 ? -4.384 -4.699 20.019 1.00 80.25 93 LEU A C 1
ATOM 753 O O . LEU A 1 93 ? -4.716 -5.134 21.117 1.00 80.25 93 LEU A O 1
ATOM 757 N N . PHE A 1 94 ? -3.315 -3.914 19.894 1.00 81.31 94 PHE A N 1
ATOM 758 C CA . PHE A 1 94 ? -2.607 -3.330 21.035 1.00 81.31 94 PHE A CA 1
ATOM 759 C C . PHE A 1 94 ? -3.343 -2.101 21.571 1.00 81.31 94 PHE A C 1
ATOM 761 O O . PHE A 1 94 ? -3.367 -1.895 22.779 1.00 81.31 94 PHE A O 1
ATOM 768 N N . VAL A 1 95 ? -4.029 -1.369 20.692 1.00 79.69 95 VAL A N 1
ATOM 769 C CA . VAL A 1 95 ? -4.928 -0.265 21.060 1.00 79.69 95 VAL A CA 1
ATOM 770 C C . VAL A 1 95 ? -6.287 -0.780 21.560 1.00 79.69 95 VAL A C 1
ATOM 772 O O . VAL A 1 95 ? -6.928 -0.119 22.369 1.00 79.69 95 VAL A O 1
ATOM 775 N N . ALA A 1 96 ? -6.711 -1.984 21.148 1.00 75.88 96 ALA A N 1
ATOM 776 C CA . ALA A 1 96 ? -7.967 -2.633 21.562 1.00 75.88 96 ALA A CA 1
ATOM 777 C C . ALA A 1 96 ? -8.348 -2.511 23.059 1.00 75.88 96 ALA A C 1
ATOM 779 O O . ALA A 1 96 ? -9.496 -2.156 23.321 1.00 75.88 96 ALA A O 1
ATOM 780 N N . PRO A 1 97 ? -7.463 -2.772 24.044 1.00 70.00 97 PRO A N 1
ATOM 781 C CA . PRO A 1 97 ? -7.810 -2.653 25.465 1.00 70.00 97 PRO A CA 1
ATOM 782 C C . PRO A 1 97 ? -8.142 -1.223 25.923 1.00 70.00 97 PRO A C 1
ATOM 784 O O . PRO A 1 97 ? -8.815 -1.066 26.936 1.00 70.00 97 PRO A O 1
ATOM 787 N N . ALA A 1 98 ? -7.716 -0.191 25.187 1.00 74.25 98 ALA 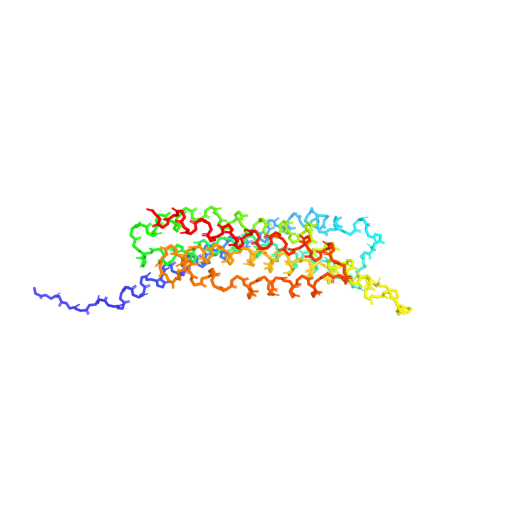A N 1
ATOM 788 C CA . ALA A 1 98 ? -8.021 1.209 25.492 1.00 74.25 98 ALA A CA 1
ATOM 789 C C . ALA A 1 98 ? -9.371 1.683 24.912 1.00 74.25 98 ALA A C 1
ATOM 791 O O . ALA A 1 98 ? -9.792 2.810 25.171 1.00 74.25 98 ALA A O 1
ATOM 792 N N . LEU A 1 99 ? -10.046 0.846 24.117 1.00 76.75 99 LEU A N 1
ATOM 793 C CA . LEU A 1 99 ? -11.266 1.194 23.386 1.00 76.75 99 LEU A CA 1
ATOM 794 C C . LEU A 1 99 ? -12.534 0.743 24.123 1.00 76.75 99 LEU A C 1
ATOM 796 O O . LEU A 1 99 ? -12.546 -0.218 24.895 1.00 76.75 99 LEU A O 1
ATOM 800 N N . ARG A 1 100 ? -13.654 1.423 23.854 1.00 76.00 100 ARG A N 1
ATOM 801 C CA . ARG A 1 100 ? -14.966 1.048 24.404 1.00 76.00 100 ARG A CA 1
ATOM 802 C C . ARG A 1 100 ? -15.424 -0.294 23.823 1.00 76.00 100 ARG A C 1
ATOM 804 O O . ARG A 1 100 ? -15.099 -0.646 22.693 1.00 76.00 100 ARG A O 1
ATOM 811 N N . LYS A 1 101 ? -16.279 -1.028 24.546 1.00 75.06 101 LYS A N 1
ATOM 812 C CA . LYS A 1 101 ? -16.789 -2.352 24.116 1.00 75.06 101 LYS A CA 1
ATOM 813 C C . LYS A 1 101 ? -17.413 -2.352 22.708 1.00 75.06 101 LYS A C 1
ATOM 815 O O . LYS A 1 101 ? -17.236 -3.313 21.964 1.00 75.06 101 LYS A O 1
ATOM 820 N N . ASN A 1 102 ? -18.096 -1.269 22.327 1.00 75.31 102 ASN A N 1
ATOM 821 C CA . ASN A 1 102 ? -18.688 -1.118 20.991 1.00 75.31 102 ASN A CA 1
ATOM 822 C C . ASN A 1 102 ? -17.632 -0.839 19.906 1.00 75.31 102 ASN A C 1
ATOM 824 O O . ASN A 1 102 ? -17.765 -1.313 18.783 1.00 75.31 102 ASN A O 1
ATOM 828 N N . GLU A 1 103 ? -16.559 -0.125 20.248 1.00 80.69 103 GLU A N 1
ATOM 829 C CA . GLU A 1 103 ? -15.445 0.197 19.347 1.00 80.69 103 GLU A CA 1
ATOM 830 C C . GLU A 1 103 ? -14.548 -1.026 19.113 1.00 80.69 103 GLU A C 1
ATOM 832 O O . GLU A 1 103 ? -14.090 -1.271 17.996 1.00 80.69 103 GLU A O 1
ATOM 837 N N . MET A 1 104 ? -14.383 -1.859 20.145 1.00 80.25 104 MET A N 1
ATOM 838 C CA . MET A 1 104 ? -13.647 -3.121 20.075 1.00 80.25 104 MET A CA 1
ATOM 839 C C . MET A 1 104 ? -14.222 -4.065 19.008 1.00 80.25 104 MET A C 1
ATOM 841 O O . MET A 1 104 ? -13.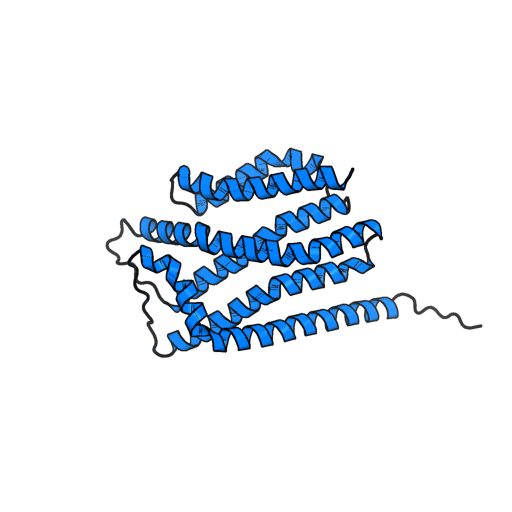462 -4.720 18.297 1.00 80.25 104 MET A O 1
ATOM 845 N N . LYS A 1 105 ? -15.552 -4.103 18.836 1.00 81.75 105 LYS A N 1
ATOM 846 C CA . LYS A 1 105 ? -16.204 -4.909 17.789 1.00 81.75 105 LYS A CA 1
ATOM 847 C C . LYS A 1 105 ? -15.764 -4.482 16.386 1.00 81.75 105 LYS A C 1
ATOM 849 O O . LYS A 1 105 ? -15.462 -5.340 15.559 1.00 81.75 105 LYS A O 1
ATOM 854 N N . TYR A 1 106 ? -15.702 -3.176 16.124 1.00 82.25 106 TYR A N 1
ATOM 855 C CA . TYR A 1 106 ? -15.271 -2.644 14.829 1.00 82.25 106 TYR A CA 1
ATOM 856 C C . TYR A 1 106 ? -13.783 -2.870 14.579 1.00 82.25 106 TYR A C 1
ATOM 858 O O . TYR A 1 106 ? -13.398 -3.210 13.462 1.00 82.25 106 TYR A O 1
ATOM 866 N N . LEU A 1 107 ? -12.956 -2.773 15.621 1.00 83.88 107 LEU A N 1
ATOM 867 C CA . LEU A 1 107 ? -11.536 -3.084 15.519 1.00 83.88 107 LEU A CA 1
ATOM 868 C C . LEU A 1 107 ? -11.304 -4.570 15.205 1.00 83.88 107 LEU A C 1
ATOM 870 O O . LEU A 1 107 ? -10.530 -4.890 14.305 1.00 83.88 107 LEU A O 1
ATOM 874 N N . ILE A 1 108 ? -12.015 -5.486 15.867 1.00 81.12 108 ILE A N 1
ATOM 875 C CA . ILE A 1 108 ? -11.919 -6.926 15.576 1.00 81.12 108 ILE A CA 1
ATOM 876 C C . ILE A 1 108 ? -12.417 -7.234 14.157 1.00 81.12 108 ILE A C 1
ATOM 878 O O . ILE A 1 108 ? -11.752 -7.967 13.428 1.00 81.12 108 ILE A O 1
ATOM 882 N N . LEU A 1 109 ? -13.535 -6.634 13.728 1.00 82.44 109 LEU A N 1
ATOM 883 C CA . LEU A 1 109 ? -14.054 -6.793 12.364 1.00 82.44 109 LEU A CA 1
ATOM 884 C C . LEU A 1 109 ? -13.058 -6.279 11.311 1.00 82.44 109 LEU A C 1
ATOM 886 O O . LEU A 1 109 ? -12.872 -6.910 10.271 1.00 82.44 109 LEU A O 1
ATOM 890 N N . SER A 1 110 ? -12.365 -5.173 11.604 1.00 83.44 110 SER A N 1
ATOM 891 C CA . SER A 1 110 ? -11.318 -4.630 10.733 1.00 83.44 110 SER A CA 1
ATOM 892 C C . SER A 1 110 ? -10.117 -5.567 10.580 1.00 83.44 110 SER A C 1
ATOM 894 O O . SER A 1 110 ? -9.364 -5.434 9.619 1.00 83.44 110 SER A O 1
ATOM 896 N N . GLY A 1 111 ? -9.967 -6.564 11.457 1.00 85.06 111 GLY A N 1
ATOM 897 C CA . GLY A 1 111 ? -8.819 -7.459 11.449 1.00 85.06 111 GLY A CA 1
ATOM 898 C C . GLY A 1 111 ? -8.664 -8.279 10.165 1.00 85.06 111 GLY A C 1
ATOM 899 O O . GLY A 1 111 ? -7.544 -8.476 9.701 1.00 85.06 111 GLY A O 1
ATOM 900 N N . GLY A 1 112 ? -9.777 -8.694 9.549 1.00 85.81 112 GLY A N 1
ATOM 901 C CA . GLY A 1 112 ? -9.773 -9.328 8.223 1.00 85.81 112 GLY A CA 1
ATOM 902 C C . GLY A 1 112 ? -9.671 -8.323 7.071 1.00 85.81 112 GLY A C 1
ATOM 903 O O . GLY A 1 112 ? -9.152 -8.645 6.004 1.00 85.81 112 GLY A O 1
ATOM 904 N N . LEU A 1 113 ? -10.117 -7.084 7.295 1.00 88.44 113 LEU A N 1
ATOM 905 C CA . LEU A 1 113 ? -10.095 -6.032 6.284 1.00 88.44 113 LEU A CA 1
ATOM 906 C C . LEU A 1 113 ? -8.681 -5.479 6.064 1.00 88.44 113 LEU A C 1
ATOM 908 O O . LEU A 1 113 ? -8.344 -5.171 4.930 1.00 88.44 113 LEU A O 1
ATOM 912 N N . ILE A 1 114 ? -7.834 -5.422 7.100 1.00 90.12 114 ILE A N 1
ATOM 913 C CA . ILE A 1 114 ? -6.427 -4.984 7.010 1.00 90.12 114 ILE A CA 1
ATOM 914 C C . ILE A 1 114 ? -5.637 -5.765 5.938 1.00 90.12 114 ILE A C 1
ATOM 916 O O . ILE A 1 114 ? -5.114 -5.130 5.016 1.00 90.12 114 ILE 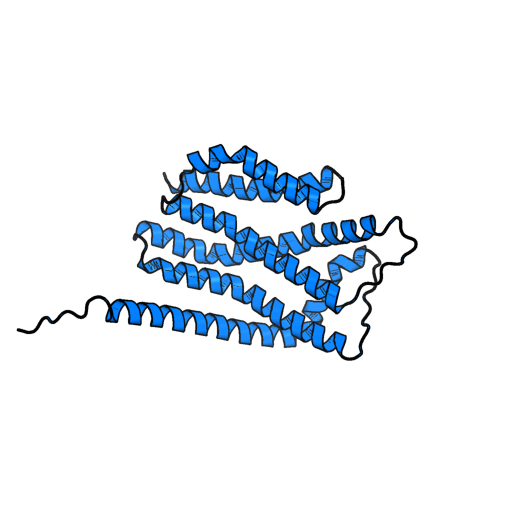A O 1
ATOM 920 N N . PRO A 1 115 ? -5.525 -7.110 6.003 1.00 90.44 115 PRO A N 1
ATOM 921 C CA . PRO A 1 115 ? -4.808 -7.870 4.983 1.00 90.44 115 PRO A CA 1
ATOM 922 C C . PRO A 1 115 ? -5.498 -7.815 3.624 1.00 90.44 115 PRO A C 1
ATOM 924 O O . PRO A 1 115 ? -4.807 -7.727 2.613 1.00 90.44 115 PRO A O 1
ATOM 927 N N . ALA A 1 116 ? -6.832 -7.798 3.582 1.00 91.31 116 ALA A N 1
ATOM 928 C CA . ALA A 1 116 ? -7.567 -7.689 2.326 1.00 91.31 116 ALA A CA 1
ATOM 929 C C . ALA A 1 116 ? -7.277 -6.363 1.600 1.00 91.31 116 ALA A C 1
ATOM 931 O O . ALA A 1 116 ? -6.979 -6.376 0.408 1.00 91.31 116 ALA A O 1
ATOM 932 N N . LEU A 1 117 ? -7.297 -5.230 2.311 1.00 90.88 117 LEU A N 1
ATOM 933 C CA . LEU A 1 117 ? -7.002 -3.910 1.745 1.00 90.88 117 LEU A CA 1
ATOM 934 C C . LEU A 1 117 ? -5.541 -3.777 1.327 1.00 90.88 117 LEU A C 1
ATOM 936 O O . LEU A 1 117 ? -5.265 -3.223 0.269 1.00 90.88 117 LEU A O 1
ATOM 940 N N . PHE A 1 118 ? -4.609 -4.310 2.120 1.00 91.81 118 PHE A N 1
ATOM 941 C CA . PHE A 1 118 ? -3.194 -4.290 1.760 1.00 91.81 118 PHE A CA 1
ATOM 942 C C . PHE A 1 118 ? -2.927 -5.094 0.481 1.00 91.81 118 PHE A C 1
ATOM 944 O O . PHE A 1 118 ? -2.242 -4.613 -0.419 1.00 91.81 118 PHE A O 1
ATOM 951 N N . LEU A 1 119 ? -3.510 -6.295 0.367 1.00 91.69 119 LEU A N 1
ATOM 952 C CA . LEU A 1 119 ? -3.412 -7.112 -0.844 1.00 91.69 119 LEU A CA 1
ATOM 953 C C . LEU A 1 119 ? -4.112 -6.450 -2.034 1.00 91.69 119 LEU A C 1
ATOM 955 O O . LEU A 1 119 ? -3.577 -6.488 -3.138 1.00 91.69 119 LEU A O 1
ATOM 959 N N . ALA A 1 120 ? -5.262 -5.804 -1.822 1.00 91.12 120 ALA A N 1
ATOM 960 C CA . ALA A 1 120 ? -5.941 -5.031 -2.859 1.00 91.12 120 ALA A CA 1
ATOM 961 C C . ALA A 1 120 ? -5.087 -3.847 -3.343 1.00 91.12 120 ALA A C 1
ATOM 963 O O . ALA A 1 120 ? -5.002 -3.617 -4.546 1.00 91.12 120 ALA A O 1
ATOM 964 N N . GLY A 1 121 ? -4.404 -3.143 -2.434 1.00 90.25 121 GLY A N 1
ATOM 965 C CA . GLY A 1 121 ? -3.471 -2.065 -2.768 1.00 90.25 121 GLY A CA 1
ATOM 966 C C . GLY A 1 121 ? -2.247 -2.564 -3.527 1.00 90.25 121 GLY A C 1
ATOM 967 O O . GLY A 1 121 ? -1.910 -2.029 -4.579 1.00 90.25 121 GLY A O 1
ATOM 968 N N . ALA A 1 122 ? -1.631 -3.655 -3.070 1.00 90.81 122 ALA A N 1
ATOM 969 C CA . ALA A 1 122 ? -0.528 -4.286 -3.789 1.00 90.81 122 ALA A CA 1
ATOM 970 C C . ALA A 1 122 ? -0.961 -4.769 -5.188 1.00 90.81 122 ALA A C 1
ATOM 972 O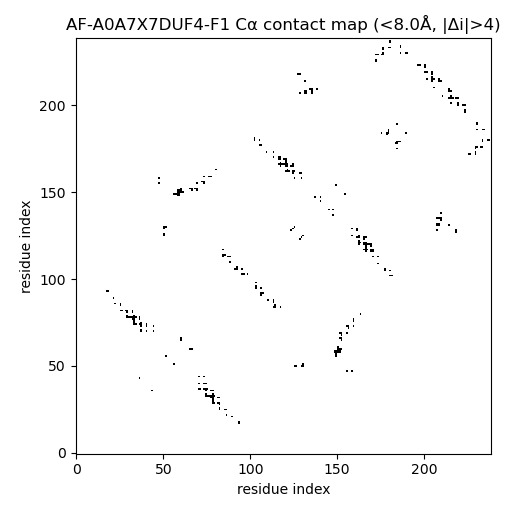 O . ALA A 1 122 ? -0.249 -4.547 -6.164 1.00 90.81 122 ALA A O 1
ATOM 973 N N . ALA A 1 123 ? -2.150 -5.366 -5.318 1.00 90.81 123 ALA A N 1
ATOM 974 C CA . ALA A 1 123 ? -2.703 -5.779 -6.607 1.00 90.81 123 ALA A CA 1
ATOM 975 C C . ALA A 1 123 ? -2.986 -4.579 -7.525 1.00 90.81 123 ALA A C 1
ATOM 977 O O . ALA A 1 123 ? -2.687 -4.635 -8.719 1.00 90.81 123 ALA A O 1
ATOM 978 N N . PHE A 1 124 ? -3.511 -3.481 -6.973 1.00 88.94 124 PHE A N 1
ATOM 979 C CA . PHE A 1 124 ? -3.718 -2.232 -7.700 1.00 88.94 124 PHE A CA 1
ATOM 980 C C . PHE A 1 124 ? -2.392 -1.656 -8.209 1.00 88.94 124 PHE A C 1
ATOM 982 O O . PHE A 1 124 ? -2.273 -1.336 -9.393 1.00 88.94 124 PHE A O 1
ATOM 989 N N . ALA A 1 125 ? -1.367 -1.592 -7.358 1.00 88.75 125 ALA A N 1
ATOM 990 C CA . ALA A 1 125 ? -0.047 -1.138 -7.770 1.00 88.75 125 ALA A CA 1
ATOM 991 C C . ALA A 1 125 ? 0.569 -2.034 -8.841 1.00 88.75 125 ALA A C 1
ATOM 993 O O . ALA A 1 125 ? 1.064 -1.527 -9.838 1.00 88.75 125 ALA A O 1
ATOM 994 N N . TYR A 1 126 ? 0.494 -3.353 -8.682 1.00 88.81 126 TYR A N 1
ATOM 995 C CA . TYR A 1 126 ? 1.038 -4.291 -9.656 1.00 88.81 126 TYR A CA 1
ATOM 996 C C . TYR A 1 126 ? 0.348 -4.182 -11.024 1.00 88.81 126 TYR A C 1
ATOM 998 O O . TYR A 1 126 ? 1.005 -4.206 -12.063 1.00 88.81 126 TYR A O 1
ATOM 1006 N N . ARG A 1 127 ? -0.987 -4.065 -11.038 1.00 87.00 127 ARG A N 1
ATOM 1007 C CA . ARG A 1 127 ? -1.771 -4.116 -12.278 1.00 87.00 127 ARG A CA 1
ATOM 1008 C C . ARG A 1 127 ? -1.914 -2.767 -12.977 1.00 87.00 127 ARG A C 1
ATOM 1010 O O . ARG A 1 127 ? -2.025 -2.757 -14.200 1.00 87.00 127 ARG A O 1
ATOM 1017 N N . PHE A 1 128 ? -1.931 -1.666 -12.231 1.00 83.25 128 PHE A N 1
ATOM 1018 C CA . PHE A 1 128 ? -2.182 -0.328 -12.771 1.00 83.25 128 PHE A CA 1
ATOM 1019 C C . PHE A 1 128 ? -0.982 0.601 -12.589 1.00 83.25 128 PHE A C 1
ATOM 1021 O O . PHE A 1 128 ? -0.467 1.113 -13.579 1.00 83.25 128 PHE A O 1
ATOM 1028 N N . ALA A 1 129 ? -0.495 0.793 -11.359 1.00 83.38 129 ALA A N 1
ATOM 1029 C CA . ALA A 1 129 ? 0.556 1.784 -11.101 1.00 83.38 129 ALA A CA 1
ATOM 1030 C C . ALA A 1 129 ? 1.908 1.404 -11.729 1.00 83.38 129 ALA A C 1
ATOM 1032 O O . ALA A 1 129 ? 2.578 2.256 -12.300 1.00 83.38 129 ALA A O 1
ATOM 1033 N N . ALA A 1 130 ? 2.296 0.128 -11.666 1.00 86.19 130 ALA A N 1
ATOM 1034 C CA . ALA A 1 130 ? 3.543 -0.380 -12.222 1.00 86.19 130 ALA A CA 1
ATOM 1035 C C . ALA A 1 130 ? 3.628 -0.183 -13.744 1.00 86.19 130 ALA A C 1
ATOM 1037 O O . ALA A 1 130 ? 4.539 0.518 -14.178 1.00 86.19 130 ALA A O 1
ATOM 1038 N N . PRO A 1 131 ? 2.710 -0.713 -14.581 1.00 83.50 131 PRO A N 1
ATOM 1039 C CA . PRO A 1 131 ? 2.806 -0.517 -16.029 1.00 83.50 131 PRO A CA 1
ATOM 1040 C C . PRO A 1 131 ? 2.719 0.956 -16.433 1.00 83.50 131 PRO A C 1
ATOM 1042 O O . PRO A 1 131 ? 3.358 1.361 -17.399 1.00 83.50 131 PRO A O 1
ATOM 1045 N N . LEU A 1 132 ? 1.964 1.764 -15.691 1.00 80.69 132 LEU A N 1
ATOM 1046 C CA . LEU A 1 132 ? 1.864 3.197 -15.929 1.00 80.69 132 LEU A CA 1
ATOM 1047 C C . LEU A 1 132 ? 3.186 3.924 -15.651 1.00 80.69 132 LEU A C 1
ATOM 1049 O O . LEU A 1 132 ? 3.657 4.667 -16.508 1.00 80.69 132 LEU A O 1
ATOM 1053 N N . ALA A 1 133 ? 3.819 3.656 -14.508 1.00 82.25 133 ALA A N 1
ATOM 1054 C CA . ALA A 1 133 ? 5.114 4.235 -14.167 1.00 82.25 133 ALA A CA 1
ATOM 1055 C C . ALA A 1 133 ? 6.217 3.783 -15.140 1.00 82.25 133 ALA A C 1
ATOM 1057 O O . ALA A 1 133 ? 7.045 4.589 -15.553 1.00 82.25 133 ALA A O 1
ATOM 1058 N N . LEU A 1 134 ? 6.200 2.514 -15.570 1.00 83.00 134 LEU A N 1
ATOM 1059 C CA . LEU A 1 134 ? 7.138 2.010 -16.579 1.00 83.00 134 LEU A CA 1
ATOM 1060 C C . LEU A 1 134 ? 6.962 2.726 -17.924 1.00 83.00 134 LEU A C 1
ATOM 1062 O O . LEU A 1 134 ? 7.948 3.143 -18.524 1.00 83.00 134 LEU A O 1
ATOM 1066 N N . ARG A 1 135 ? 5.719 2.920 -18.381 1.00 80.19 135 ARG A N 1
ATOM 1067 C CA . ARG A 1 135 ? 5.423 3.691 -19.601 1.00 80.19 135 ARG A CA 1
ATOM 1068 C C . ARG A 1 135 ? 5.855 5.146 -19.483 1.00 80.19 135 ARG A C 1
ATOM 1070 O O . ARG A 1 135 ? 6.397 5.678 -20.442 1.00 80.19 135 ARG A O 1
ATOM 1077 N N . PHE A 1 136 ? 5.649 5.764 -18.323 1.00 79.38 136 PHE A N 1
ATOM 1078 C CA . PHE A 1 136 ? 6.120 7.118 -18.055 1.00 79.38 136 PHE A CA 1
ATOM 1079 C C . PHE A 1 136 ? 7.647 7.220 -18.169 1.00 79.38 136 PHE A C 1
ATOM 1081 O O . PHE A 1 136 ? 8.138 8.109 -18.855 1.00 79.38 136 PHE A O 1
ATOM 1088 N N . PHE A 1 137 ? 8.403 6.291 -17.570 1.00 79.56 137 PHE A N 1
ATOM 1089 C CA . PHE A 1 137 ? 9.867 6.295 -17.681 1.00 79.56 137 PHE A CA 1
ATOM 1090 C C . PHE A 1 137 ? 10.361 6.058 -19.110 1.00 79.56 137 PHE A C 1
ATOM 1092 O O . PHE A 1 137 ? 11.347 6.669 -19.512 1.00 79.56 137 PHE A O 1
ATOM 1099 N N . LEU A 1 138 ? 9.682 5.202 -19.880 1.00 79.94 138 LEU A N 1
ATOM 1100 C CA . LEU A 1 138 ? 10.000 5.002 -21.296 1.00 79.94 138 LEU A CA 1
ATOM 1101 C C . LEU A 1 138 ? 9.723 6.270 -22.112 1.00 79.94 138 LEU A C 1
ATOM 1103 O O . LEU A 1 138 ? 10.613 6.726 -22.817 1.00 79.94 138 LEU A O 1
ATOM 1107 N N . PHE A 1 139 ? 8.547 6.880 -21.945 1.00 78.25 139 PHE A N 1
ATOM 1108 C CA . PHE A 1 139 ? 8.179 8.134 -22.607 1.00 78.25 139 PHE A CA 1
ATOM 1109 C C . PHE A 1 139 ? 9.127 9.286 -22.248 1.00 78.25 139 PHE A C 1
ATOM 1111 O O . PHE A 1 139 ? 9.494 10.076 -23.105 1.00 78.25 139 PHE A O 1
ATOM 1118 N N . PHE A 1 140 ? 9.564 9.378 -20.992 1.00 76.38 140 PHE A N 1
ATOM 1119 C CA . PHE A 1 140 ? 10.510 10.412 -20.569 1.00 76.38 140 PHE A CA 1
ATOM 1120 C C . PHE A 1 140 ? 11.896 10.249 -21.214 1.00 76.38 140 PHE A C 1
ATOM 1122 O O . PHE A 1 140 ? 12.596 11.236 -21.414 1.00 76.38 140 PHE A O 1
ATOM 1129 N N . GLY A 1 141 ? 12.291 9.016 -21.543 1.00 72.75 141 GLY A N 1
ATOM 1130 C CA . GLY A 1 141 ? 13.525 8.736 -22.277 1.00 72.75 141 GLY A CA 1
ATOM 1131 C C . GLY A 1 141 ? 13.417 8.957 -23.791 1.00 72.75 141 GLY A C 1
ATOM 1132 O O . GLY A 1 141 ? 14.445 9.022 -24.463 1.00 72.75 141 GLY A O 1
ATOM 1133 N N . GLU A 1 142 ? 12.205 9.082 -24.345 1.00 68.62 142 GLU A N 1
ATOM 1134 C CA . GLU A 1 142 ? 11.986 9.388 -25.762 1.00 68.62 142 GLU A CA 1
ATOM 1135 C C . GLU A 1 142 ? 12.334 10.861 -26.037 1.00 68.62 142 GLU A C 1
ATOM 1137 O O . GLU A 1 142 ? 11.526 11.767 -25.857 1.00 68.62 142 GLU A O 1
ATOM 1142 N N . GLY A 1 143 ? 13.569 11.115 -26.471 1.00 65.50 143 GLY A N 1
ATOM 1143 C CA . GLY A 1 143 ? 14.045 12.462 -26.811 1.00 65.50 143 GLY A CA 1
ATOM 1144 C C . GLY A 1 143 ? 15.561 12.598 -26.736 1.00 65.50 143 GLY A C 1
ATOM 1145 O O . GLY A 1 143 ? 16.158 13.337 -27.519 1.00 65.50 143 GLY A O 1
ATOM 1146 N N . ASP A 1 144 ? 16.185 11.800 -25.874 1.00 64.56 144 ASP A N 1
ATOM 1147 C CA . ASP A 1 144 ? 17.631 11.655 -25.808 1.00 64.56 144 ASP A CA 1
ATOM 1148 C C . ASP A 1 144 ? 18.057 10.441 -26.652 1.00 64.56 144 ASP A C 1
ATOM 1150 O O . ASP A 1 144 ? 17.403 9.400 -26.639 1.00 64.56 144 ASP A O 1
ATOM 1154 N N . ASN A 1 145 ? 19.180 10.521 -27.378 1.00 64.94 145 ASN A N 1
ATOM 1155 C CA . ASN A 1 145 ? 19.771 9.378 -28.109 1.00 64.94 145 ASN A CA 1
ATOM 1156 C C . ASN A 1 145 ? 20.391 8.328 -27.152 1.00 64.94 145 ASN A C 1
ATOM 1158 O O . ASN A 1 145 ? 21.461 7.776 -27.412 1.00 64.94 145 ASN A O 1
ATOM 1162 N N . VAL A 1 146 ? 19.756 8.081 -26.006 1.00 68.56 146 VAL A N 1
ATOM 1163 C CA . VAL A 1 146 ? 20.224 7.192 -24.946 1.00 68.56 146 VAL A CA 1
ATOM 1164 C C . VAL A 1 146 ? 19.297 5.985 -24.887 1.00 68.56 146 VAL A C 1
ATOM 1166 O O . VAL A 1 146 ? 18.110 6.100 -24.599 1.00 68.56 146 VAL A O 1
ATOM 1169 N N . LEU A 1 147 ? 19.848 4.800 -25.153 1.00 70.06 147 LEU A N 1
ATOM 1170 C CA . LEU A 1 147 ? 19.094 3.553 -25.059 1.00 70.06 147 LEU A CA 1
ATOM 1171 C C . LEU A 1 147 ? 18.835 3.200 -23.584 1.00 70.06 147 LEU A C 1
ATOM 1173 O O . LEU A 1 147 ? 19.783 3.178 -22.790 1.00 70.06 147 LEU A O 1
ATOM 1177 N N . PRO A 1 148 ? 17.589 2.876 -23.200 1.00 72.25 148 PRO A N 1
ATOM 1178 C CA . PRO A 1 148 ? 17.269 2.562 -21.818 1.00 72.25 148 PRO A CA 1
ATOM 1179 C C . PRO A 1 148 ? 17.793 1.166 -21.441 1.00 72.25 148 PRO A C 1
ATOM 1181 O O . PRO A 1 148 ? 17.279 0.145 -21.898 1.00 72.25 148 PRO A O 1
ATOM 1184 N N . LEU A 1 149 ? 18.807 1.109 -20.573 1.00 76.94 149 LEU A N 1
ATOM 1185 C CA . LEU A 1 149 ? 19.328 -0.132 -19.988 1.00 76.94 149 LEU A CA 1
ATOM 1186 C C . LEU A 1 149 ? 18.795 -0.307 -18.566 1.00 76.94 149 LEU A C 1
ATOM 1188 O O . LEU A 1 149 ? 19.112 0.475 -17.673 1.00 76.94 149 LEU A O 1
ATOM 1192 N N . TRP A 1 150 ? 18.001 -1.355 -18.351 1.00 79.81 150 TRP A N 1
ATOM 1193 C CA . TRP A 1 150 ? 17.341 -1.607 -17.072 1.00 79.81 150 TRP A CA 1
ATOM 1194 C C . TRP A 1 150 ? 18.082 -2.690 -16.284 1.00 79.81 150 TRP A C 1
ATOM 1196 O O . TRP A 1 150 ? 18.185 -3.841 -16.721 1.00 79.81 150 TRP A O 1
ATOM 1206 N N . GLY A 1 151 ? 18.580 -2.322 -15.102 1.00 84.38 151 GLY A N 1
ATOM 1207 C CA . GLY A 1 151 ? 19.188 -3.250 -14.153 1.00 84.38 151 GLY A CA 1
ATOM 1208 C C . GLY A 1 151 ? 18.142 -4.121 -13.460 1.00 84.38 151 GLY A C 1
ATOM 1209 O O . GLY A 1 151 ? 17.132 -3.621 -12.962 1.00 84.38 151 GLY A O 1
ATOM 1210 N N . PHE A 1 152 ? 18.384 -5.431 -13.384 1.00 82.56 152 PHE A N 1
ATOM 1211 C CA . PHE A 1 152 ? 17.479 -6.372 -12.719 1.00 82.56 152 PHE A CA 1
ATOM 1212 C C . PHE A 1 152 ? 17.247 -6.012 -11.243 1.00 82.56 152 PHE A C 1
ATOM 1214 O O . PHE A 1 152 ? 16.111 -6.048 -10.765 1.00 82.56 152 PHE A O 1
ATOM 1221 N N . GLY A 1 153 ? 18.312 -5.645 -10.521 1.00 82.88 153 GLY A N 1
ATOM 1222 C CA . GLY A 1 153 ? 18.223 -5.256 -9.112 1.00 82.88 153 GLY A CA 1
ATOM 1223 C C . GLY A 1 153 ? 17.417 -3.979 -8.878 1.00 82.88 153 GLY A C 1
ATOM 1224 O O . GLY A 1 153 ? 16.612 -3.923 -7.941 1.00 82.88 153 GLY A O 1
ATOM 1225 N N . ASP A 1 154 ? 17.600 -2.978 -9.736 1.00 84.62 154 ASP A N 1
ATOM 1226 C CA . ASP A 1 154 ? 16.926 -1.681 -9.626 1.00 84.62 154 ASP A CA 1
ATOM 1227 C C . ASP A 1 154 ? 15.446 -1.799 -9.976 1.00 84.62 154 ASP A C 1
ATOM 1229 O O . ASP A 1 154 ? 14.595 -1.336 -9.217 1.00 84.62 154 ASP A O 1
ATOM 1233 N N . TYR A 1 155 ? 15.131 -2.521 -11.055 1.00 85.75 155 TYR A N 1
ATOM 1234 C CA . TYR A 1 155 ? 13.754 -2.814 -11.440 1.00 85.75 155 TYR A CA 1
ATOM 1235 C C . TYR A 1 155 ? 12.988 -3.538 -10.327 1.00 85.75 155 TYR A C 1
ATOM 1237 O O . TYR A 1 155 ? 11.886 -3.128 -9.956 1.00 85.75 155 TYR A O 1
ATOM 1245 N N . ALA A 1 156 ? 13.579 -4.595 -9.757 1.00 84.38 156 ALA A N 1
ATOM 1246 C CA . ALA A 1 156 ? 12.958 -5.326 -8.659 1.00 84.38 156 ALA A CA 1
ATOM 1247 C C . ALA A 1 156 ? 12.712 -4.401 -7.459 1.00 84.38 156 ALA A C 1
ATOM 1249 O O . ALA A 1 156 ? 11.605 -4.368 -6.923 1.00 84.38 156 ALA A O 1
ATOM 1250 N N . SER A 1 157 ? 13.719 -3.615 -7.065 1.00 85.94 157 SER A N 1
ATOM 1251 C CA . SER A 1 157 ? 13.626 -2.694 -5.924 1.00 85.94 157 SER A CA 1
ATOM 1252 C C . SER A 1 157 ? 12.549 -1.626 -6.127 1.00 85.94 157 SER A C 1
ATOM 1254 O O . SER A 1 157 ? 11.785 -1.352 -5.202 1.00 85.94 157 SER A O 1
ATOM 1256 N N . PHE A 1 158 ? 12.450 -1.072 -7.339 1.00 87.69 158 PHE A N 1
ATOM 1257 C CA . PHE A 1 158 ? 11.402 -0.133 -7.732 1.00 87.69 158 PHE A CA 1
ATOM 1258 C C . PHE A 1 158 ? 10.006 -0.756 -7.627 1.00 87.69 158 PHE A C 1
ATOM 1260 O O . PHE A 1 158 ? 9.117 -0.186 -6.996 1.00 87.69 158 PHE A O 1
ATOM 1267 N N . LEU A 1 159 ? 9.804 -1.946 -8.200 1.00 86.81 159 LEU A N 1
ATOM 1268 C CA . LEU A 1 159 ? 8.501 -2.597 -8.121 1.00 86.81 159 LEU A CA 1
ATOM 1269 C C . LEU A 1 159 ? 8.102 -2.899 -6.679 1.00 86.81 159 LEU A C 1
ATOM 1271 O O . LEU A 1 159 ? 6.956 -2.667 -6.304 1.00 86.81 159 LEU A O 1
ATOM 1275 N N . PHE A 1 160 ? 9.019 -3.384 -5.844 1.00 84.56 160 PHE A N 1
ATOM 1276 C CA . PHE A 1 160 ? 8.687 -3.635 -4.444 1.00 84.56 160 PHE A CA 1
ATOM 1277 C C . PHE A 1 160 ? 8.330 -2.388 -3.673 1.00 84.56 160 PHE A C 1
ATOM 1279 O O . PHE A 1 160 ? 7.362 -2.422 -2.915 1.00 84.56 160 PHE A O 1
ATOM 1286 N N . SER A 1 161 ? 9.115 -1.320 -3.820 1.00 86.62 161 SER A N 1
ATOM 1287 C CA . SER A 1 161 ? 8.835 -0.079 -3.106 1.00 86.62 161 SER A CA 1
ATOM 1288 C C . SER A 1 161 ? 7.458 0.448 -3.502 1.00 86.62 161 SER A C 1
ATOM 1290 O O . SER A 1 161 ? 6.687 0.827 -2.624 1.00 86.62 161 SER A O 1
ATOM 1292 N N . LEU A 1 162 ? 7.095 0.341 -4.783 1.00 88.31 162 LEU A N 1
ATOM 1293 C CA . LEU A 1 162 ? 5.772 0.689 -5.290 1.00 88.31 162 LEU A CA 1
ATOM 1294 C C . LEU A 1 162 ? 4.653 -0.189 -4.698 1.00 88.31 162 LEU A C 1
ATOM 1296 O O . LEU A 1 162 ? 3.647 0.341 -4.223 1.00 88.31 162 LEU A O 1
ATOM 1300 N N . LEU A 1 163 ? 4.821 -1.517 -4.686 1.00 89.44 163 LEU A N 1
ATOM 1301 C CA . LEU A 1 163 ? 3.840 -2.453 -4.114 1.00 89.44 163 LEU A CA 1
ATOM 1302 C C . LEU A 1 163 ? 3.638 -2.221 -2.614 1.00 89.44 163 LEU A C 1
ATOM 1304 O O . LEU A 1 163 ? 2.503 -2.180 -2.139 1.00 89.44 163 LEU A O 1
ATOM 1308 N N . LEU A 1 164 ? 4.736 -2.051 -1.876 1.00 87.81 164 LEU A N 1
ATOM 1309 C CA . LEU A 1 164 ? 4.722 -1.840 -0.433 1.00 87.81 164 LEU A CA 1
ATOM 1310 C C . LEU A 1 164 ? 4.091 -0.489 -0.082 1.00 87.81 164 LEU A C 1
ATOM 1312 O O . LEU A 1 164 ? 3.199 -0.436 0.765 1.00 87.81 164 LEU A O 1
ATOM 1316 N N . ALA A 1 165 ? 4.508 0.584 -0.760 1.00 88.00 165 ALA A N 1
ATOM 1317 C CA . ALA A 1 165 ? 3.969 1.924 -0.553 1.00 88.00 165 ALA A CA 1
ATOM 1318 C C . ALA A 1 165 ? 2.471 1.981 -0.872 1.00 88.00 165 ALA A C 1
ATOM 1320 O O . ALA A 1 165 ? 1.704 2.558 -0.106 1.00 88.00 165 ALA A O 1
ATOM 1321 N N . SER A 1 166 ? 2.030 1.339 -1.956 1.00 88.25 166 SER A N 1
ATOM 1322 C CA . SER A 1 166 ? 0.610 1.297 -2.312 1.00 88.25 166 SER A C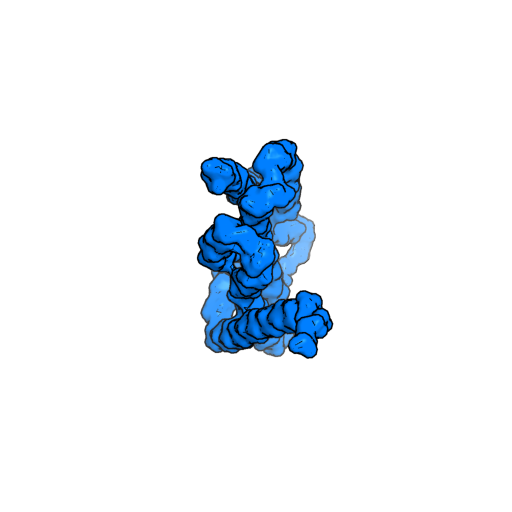A 1
ATOM 1323 C C . SER A 1 166 ? -0.215 0.444 -1.348 1.00 88.25 166 SER A C 1
ATOM 1325 O O . SER A 1 166 ? -1.290 0.869 -0.928 1.00 88.25 166 SER A O 1
ATOM 1327 N N . GLY A 1 167 ? 0.302 -0.711 -0.920 1.00 89.38 167 GLY A N 1
ATOM 1328 C CA . GLY A 1 167 ? -0.333 -1.524 0.117 1.00 89.38 167 GLY A CA 1
ATOM 1329 C C . GLY A 1 167 ? -0.519 -0.747 1.424 1.00 89.38 167 GLY A C 1
ATOM 1330 O O . GLY A 1 167 ? -1.597 -0.786 2.014 1.00 89.38 167 GLY A O 1
ATOM 1331 N N . MET A 1 168 ? 0.495 0.017 1.848 1.00 87.88 168 MET A N 1
ATOM 1332 C CA . MET A 1 168 ? 0.397 0.911 3.010 1.00 87.88 168 MET A CA 1
ATOM 1333 C C . MET A 1 168 ? -0.580 2.069 2.775 1.00 87.88 168 MET A C 1
ATOM 1335 O O . MET A 1 168 ? -1.384 2.383 3.649 1.00 87.88 168 MET A O 1
ATOM 1339 N N . LEU A 1 169 ? -0.575 2.677 1.586 1.00 87.00 169 LEU A N 1
ATOM 1340 C CA . LEU A 1 169 ? -1.503 3.753 1.232 1.00 87.00 169 LEU A CA 1
ATOM 1341 C C . LEU A 1 169 ? -2.962 3.286 1.323 1.00 87.00 169 LEU A C 1
ATOM 1343 O O . LEU A 1 169 ? -3.816 4.009 1.833 1.00 87.00 169 LEU A O 1
ATOM 1347 N N . PHE A 1 170 ? -3.242 2.052 0.905 1.00 88.69 170 PHE A N 1
ATOM 1348 C CA . PHE A 1 170 ? -4.575 1.454 0.981 1.00 88.69 170 PHE A CA 1
ATOM 1349 C C . PHE A 1 170 ? -5.024 1.140 2.413 1.00 88.69 170 PHE A C 1
ATOM 1351 O O . PHE A 1 170 ? -6.206 0.887 2.626 1.00 88.69 170 PHE A O 1
ATOM 1358 N N . GLN A 1 171 ? -4.145 1.217 3.415 1.00 89.00 171 GLN A N 1
ATOM 1359 C CA . GLN A 1 171 ? -4.541 1.150 4.825 1.00 89.00 171 GLN A CA 1
ATOM 1360 C C . GLN A 1 171 ? -5.052 2.498 5.354 1.00 89.00 171 GLN A C 1
ATOM 1362 O O . GLN A 1 171 ? -5.814 2.517 6.321 1.00 89.00 171 GLN A O 1
ATOM 1367 N N . ALA A 1 172 ? -4.707 3.625 4.718 1.00 87.88 172 ALA A N 1
ATOM 1368 C CA . ALA A 1 172 ? -5.156 4.948 5.154 1.00 87.88 172 ALA A CA 1
ATOM 1369 C C . ALA A 1 172 ? -6.695 5.110 5.154 1.00 87.88 172 ALA A C 1
ATOM 1371 O O . ALA A 1 172 ? -7.225 5.588 6.159 1.00 87.88 172 ALA A O 1
ATOM 1372 N N . PRO A 1 173 ? -7.448 4.659 4.126 1.00 87.44 173 PRO A N 1
ATOM 1373 C CA . PRO A 1 173 ? -8.913 4.644 4.158 1.00 87.44 173 PRO A CA 1
ATOM 1374 C C . PRO A 1 173 ? -9.484 3.891 5.368 1.00 87.44 173 PRO A C 1
ATOM 1376 O O . PRO A 1 173 ? -10.427 4.356 6.007 1.00 87.44 173 PRO A O 1
ATOM 1379 N N . LEU A 1 174 ? -8.886 2.749 5.723 1.00 88.75 174 LEU A N 1
ATOM 1380 C CA . LEU A 1 174 ? -9.314 1.959 6.875 1.00 88.75 174 LEU A CA 1
ATOM 1381 C C . LEU A 1 174 ? -9.059 2.693 8.195 1.00 88.75 174 LEU A C 1
ATOM 1383 O O . LEU A 1 174 ? -9.924 2.704 9.067 1.00 88.75 174 LEU A O 1
ATOM 1387 N N . LEU A 1 175 ? -7.897 3.334 8.330 1.00 87.75 175 LEU A N 1
ATOM 1388 C CA . LEU A 1 175 ? -7.574 4.151 9.500 1.00 87.75 175 LEU A CA 1
ATOM 1389 C C . LEU A 1 175 ? -8.545 5.327 9.649 1.00 87.75 175 LEU A C 1
ATOM 1391 O O . LEU A 1 175 ? -9.052 5.563 10.743 1.00 87.75 175 LEU A O 1
ATOM 1395 N N . LEU A 1 176 ? -8.872 6.015 8.550 1.00 88.69 176 LEU A N 1
ATOM 1396 C CA . LEU A 1 176 ? -9.872 7.085 8.551 1.00 88.69 176 LEU A CA 1
ATOM 1397 C C . LEU A 1 176 ? -11.255 6.576 8.967 1.00 88.69 176 LEU A C 1
ATOM 1399 O O . LEU A 1 176 ? -11.929 7.230 9.761 1.00 88.69 176 LEU A O 1
ATOM 1403 N N . LEU A 1 177 ? -11.668 5.400 8.483 1.00 88.31 177 LEU A N 1
ATOM 1404 C CA . LEU A 1 177 ? -12.921 4.776 8.902 1.00 88.31 177 LEU A CA 1
ATOM 1405 C C . LEU A 1 177 ? -12.930 4.513 10.413 1.00 88.31 177 LEU A C 1
ATOM 1407 O O . LEU A 1 177 ? -13.890 4.876 11.088 1.00 88.31 177 LEU A O 1
ATOM 1411 N N . LEU A 1 178 ? -11.855 3.937 10.958 1.00 86.81 178 LEU A N 1
ATOM 1412 C CA . LEU A 1 178 ? -11.729 3.702 12.398 1.00 86.81 178 LEU A CA 1
ATOM 1413 C C . LEU A 1 178 ? -11.769 5.014 13.194 1.00 86.81 178 LEU A C 1
ATOM 1415 O O . LEU A 1 178 ? -12.459 5.085 14.206 1.00 86.81 178 LEU A O 1
ATOM 1419 N N . PHE A 1 179 ? -11.121 6.078 12.715 1.00 87.12 179 PHE A N 1
ATOM 1420 C CA . PHE A 1 179 ? -11.185 7.396 13.355 1.00 87.12 179 PHE A CA 1
ATOM 1421 C C . PHE A 1 179 ? -12.596 7.987 13.375 1.00 87.12 179 PHE A C 1
ATOM 1423 O O . PHE A 1 179 ? -12.979 8.608 14.368 1.00 87.12 179 PHE A O 1
ATOM 1430 N N . ILE A 1 180 ? -13.388 7.770 12.321 1.00 87.62 180 ILE A N 1
ATOM 1431 C CA . ILE A 1 180 ? -14.800 8.171 12.298 1.00 87.62 180 ILE A CA 1
ATOM 1432 C C . ILE A 1 180 ? -15.604 7.376 13.334 1.00 87.62 180 ILE A C 1
ATOM 1434 O O . ILE A 1 180 ? -16.407 7.956 14.068 1.00 87.62 180 ILE A O 1
ATOM 1438 N N . LEU A 1 181 ? -15.374 6.063 13.423 1.00 84.06 181 LEU A N 1
ATOM 1439 C CA . LEU A 1 181 ? -16.080 5.173 14.350 1.00 84.06 181 LEU A CA 1
ATOM 1440 C C . LEU A 1 181 ? -15.733 5.444 15.817 1.00 84.06 181 LEU A C 1
ATOM 1442 O O . LEU A 1 181 ? -16.608 5.359 16.673 1.00 84.06 181 LEU A O 1
ATOM 1446 N N . PHE A 1 182 ? -14.485 5.814 16.103 1.00 84.50 182 PHE A N 1
ATOM 1447 C CA . PHE A 1 182 ? -14.034 6.206 17.444 1.00 84.50 182 PHE A CA 1
ATOM 1448 C C . PHE A 1 182 ? -14.425 7.649 17.799 1.00 84.50 182 PHE A C 1
ATOM 1450 O O . PHE A 1 182 ? -14.143 8.123 18.895 1.00 84.50 182 PHE A O 1
ATOM 1457 N N . GLY A 1 183 ? -15.061 8.376 16.872 1.00 83.12 183 GLY A N 1
ATOM 1458 C CA . GLY A 1 183 ? -15.478 9.762 17.076 1.00 83.12 183 GLY A CA 1
ATOM 1459 C C . GLY A 1 183 ? -14.329 10.775 17.097 1.00 83.12 183 GLY A C 1
ATOM 1460 O O . GLY A 1 183 ? -14.559 11.920 17.474 1.00 83.12 183 GLY A O 1
ATOM 1461 N N . LEU A 1 184 ? -13.121 10.382 16.674 1.00 84.94 184 LEU A N 1
ATOM 1462 C CA . LEU A 1 184 ? -11.953 11.266 16.572 1.00 84.94 184 LEU A CA 1
ATOM 1463 C C . LEU A 1 184 ? -12.105 12.276 15.431 1.00 84.94 184 LEU A C 1
ATOM 1465 O O . LEU A 1 184 ? -11.621 13.401 15.526 1.00 84.94 184 LEU A O 1
ATOM 1469 N N . VAL A 1 185 ? -12.780 11.877 14.349 1.00 86.62 185 VAL A N 1
ATOM 1470 C CA . VAL A 1 185 ? -13.050 12.746 13.200 1.00 86.62 185 VAL A CA 1
ATOM 1471 C C . VAL A 1 185 ? -14.513 12.621 12.786 1.00 86.62 185 VAL A C 1
ATOM 1473 O O . VAL A 1 185 ? -15.082 11.533 12.762 1.00 86.62 185 VAL A O 1
ATOM 1476 N N . SER A 1 186 ? -15.149 13.742 12.454 1.00 86.38 186 SER A N 1
ATOM 1477 C CA . SER A 1 186 ? -16.537 13.758 11.995 1.00 86.38 186 SER A CA 1
ATOM 1478 C C . SER A 1 186 ? -16.637 13.612 10.473 1.00 86.38 186 SER A C 1
ATOM 1480 O O . SER A 1 186 ? -15.830 14.172 9.726 1.00 86.38 186 SER A O 1
ATOM 1482 N N . VAL A 1 187 ? -17.652 12.883 9.993 1.00 87.00 187 VAL A N 1
ATOM 1483 C CA . VAL A 1 187 ? -17.910 12.706 8.549 1.00 87.00 187 VAL A CA 1
ATOM 1484 C C . VAL A 1 187 ? -18.100 14.061 7.868 1.00 87.00 187 VAL A C 1
ATOM 1486 O O . VAL A 1 187 ? -17.680 14.254 6.727 1.00 87.00 187 VAL A O 1
ATOM 1489 N N . GLU A 1 188 ? -18.714 15.012 8.568 1.00 86.25 188 GLU A N 1
ATOM 1490 C CA . GLU A 1 188 ? -18.954 16.368 8.091 1.00 86.25 188 GLU A CA 1
ATOM 1491 C C . GLU A 1 188 ? -17.631 17.095 7.821 1.00 86.25 188 GLU A C 1
ATOM 1493 O O . GLU A 1 188 ? -17.501 17.769 6.800 1.00 86.25 188 GLU A O 1
ATOM 1498 N N . THR A 1 189 ? -16.628 16.909 8.687 1.00 85.69 189 THR A N 1
ATOM 1499 C CA . THR A 1 189 ? -15.294 17.503 8.516 1.00 85.69 189 THR A CA 1
ATOM 1500 C C . THR A 1 189 ? -14.583 16.922 7.297 1.00 85.69 189 THR A C 1
ATOM 1502 O O . THR A 1 189 ? -14.138 17.688 6.443 1.00 85.69 189 THR A O 1
ATOM 1505 N N . LEU A 1 190 ? -14.541 15.590 7.136 1.00 85.38 190 LEU A N 1
ATOM 1506 C CA . LEU A 1 190 ? -13.942 14.997 5.928 1.00 85.38 190 LEU A CA 1
ATOM 1507 C C . LEU A 1 190 ? -14.723 15.357 4.658 1.00 85.38 190 LEU A C 1
ATOM 1509 O O . LEU A 1 190 ? -14.130 15.551 3.601 1.00 85.38 190 LEU A O 1
ATOM 1513 N N . SER A 1 191 ? -16.048 15.484 4.748 1.00 87.12 191 SER A N 1
ATOM 1514 C CA . SER A 1 191 ? -16.876 15.875 3.604 1.00 87.12 191 SER A CA 1
ATOM 1515 C C . SER A 1 191 ? -16.584 17.305 3.145 1.00 87.12 191 SER A C 1
ATOM 1517 O O . SER A 1 191 ? -16.649 17.580 1.953 1.00 87.12 191 SER A O 1
ATOM 1519 N N . ARG A 1 192 ? -16.203 18.214 4.048 1.00 90.62 192 ARG A N 1
ATOM 1520 C CA . ARG A 1 192 ? -15.741 19.560 3.667 1.00 90.62 192 ARG A CA 1
ATOM 1521 C C . ARG A 1 192 ? -14.376 19.537 2.973 1.00 90.62 192 ARG A C 1
ATOM 1523 O O . ARG A 1 192 ? -14.100 20.409 2.157 1.00 90.62 192 ARG A O 1
ATOM 1530 N N . LEU A 1 193 ? -13.549 18.526 3.244 1.00 89.19 193 LEU A N 1
ATOM 1531 C CA . LEU A 1 193 ? -12.224 18.353 2.640 1.00 89.19 193 LEU A CA 1
ATOM 1532 C C . LEU A 1 193 ? -12.247 17.652 1.268 1.00 89.19 193 LEU A C 1
ATOM 1534 O O . LEU A 1 193 ? -11.188 17.472 0.671 1.00 89.19 193 LEU A O 1
ATOM 1538 N N . ARG A 1 194 ? -13.426 17.306 0.725 1.00 90.75 194 ARG A N 1
ATOM 1539 C CA . ARG A 1 194 ? -13.568 16.664 -0.600 1.00 90.75 194 ARG A CA 1
ATOM 1540 C C . ARG A 1 194 ? -12.762 17.357 -1.709 1.00 90.75 194 ARG A C 1
ATOM 1542 O O . ARG A 1 194 ? -12.035 16.643 -2.396 1.00 90.75 194 ARG A O 1
ATOM 1549 N N . PRO A 1 195 ? -12.819 18.695 -1.888 1.00 90.25 195 PRO A N 1
ATOM 1550 C CA . PRO A 1 195 ? -12.079 19.351 -2.967 1.00 90.25 195 PRO A CA 1
ATOM 1551 C C . PRO A 1 195 ? -10.561 19.195 -2.814 1.00 90.25 195 PRO A C 1
ATOM 1553 O O . PRO A 1 195 ? -9.869 18.964 -3.798 1.00 90.25 195 PRO A O 1
ATOM 1556 N N . TRP A 1 196 ? -10.052 19.244 -1.578 1.00 90.69 196 TRP A N 1
ATOM 1557 C CA . TRP A 1 196 ? -8.628 19.069 -1.277 1.00 90.69 196 TRP A CA 1
ATOM 1558 C C . TRP A 1 196 ? -8.149 17.643 -1.537 1.00 90.69 196 TRP A C 1
ATOM 1560 O O . TRP A 1 196 ? -7.045 17.440 -2.034 1.00 90.69 196 TRP A O 1
ATOM 1570 N N . ILE A 1 197 ? -8.987 16.650 -1.241 1.00 88.38 197 ILE A N 1
ATOM 1571 C CA . ILE A 1 197 ? -8.672 15.239 -1.483 1.00 88.38 197 ILE A CA 1
ATOM 1572 C C . ILE A 1 197 ? -8.688 14.936 -2.980 1.00 88.38 197 ILE A C 1
ATOM 1574 O O . ILE A 1 197 ? -7.772 14.287 -3.474 1.00 88.38 197 ILE A O 1
ATOM 1578 N N . ILE A 1 198 ? -9.675 15.458 -3.714 1.00 89.62 198 ILE A N 1
ATOM 1579 C CA . ILE A 1 198 ? -9.716 15.354 -5.179 1.00 89.62 198 ILE A CA 1
ATOM 1580 C C . ILE A 1 198 ? -8.474 16.010 -5.785 1.00 89.62 198 ILE A C 1
ATOM 1582 O O . ILE A 1 198 ? -7.829 15.400 -6.631 1.00 89.62 198 ILE A O 1
ATOM 1586 N N . LEU A 1 199 ? -8.100 17.206 -5.318 1.00 90.81 199 LEU A N 1
ATOM 1587 C CA . LEU A 1 199 ? -6.896 17.899 -5.775 1.00 90.81 199 LEU A CA 1
ATOM 1588 C C . LEU A 1 199 ? -5.626 17.087 -5.488 1.00 90.81 199 LEU A C 1
ATOM 1590 O O . LEU A 1 199 ? -4.781 16.957 -6.366 1.00 90.81 199 LEU A O 1
ATOM 1594 N N . GLY A 1 200 ? -5.501 16.505 -4.292 1.00 87.75 200 GLY A N 1
ATOM 1595 C CA . GLY A 1 200 ? -4.361 15.661 -3.930 1.00 87.75 200 GLY A CA 1
ATOM 1596 C C . GLY A 1 200 ? -4.261 14.401 -4.791 1.00 87.75 200 GLY A C 1
ATOM 1597 O O . GLY A 1 200 ? -3.184 14.078 -5.285 1.00 87.75 200 GLY A O 1
ATOM 1598 N N . ILE A 1 201 ? -5.386 13.721 -5.030 1.00 87.19 201 ILE A N 1
ATOM 1599 C CA . ILE A 1 201 ? -5.445 12.543 -5.908 1.00 87.19 201 ILE A CA 1
ATOM 1600 C C . ILE A 1 201 ? -5.106 12.929 -7.350 1.00 87.19 201 ILE A C 1
ATOM 1602 O O . ILE A 1 201 ? -4.322 12.234 -7.989 1.00 87.19 201 ILE A O 1
ATOM 1606 N N . ALA A 1 202 ? -5.653 14.038 -7.852 1.00 86.69 202 ALA A N 1
ATOM 1607 C CA . ALA A 1 202 ? -5.377 14.533 -9.197 1.00 86.69 202 ALA A CA 1
ATOM 1608 C C . ALA A 1 202 ? -3.905 14.928 -9.369 1.00 86.69 202 ALA A C 1
ATOM 1610 O O . ALA A 1 202 ? -3.312 14.610 -10.393 1.00 86.69 202 ALA A O 1
ATOM 1611 N N . LEU A 1 203 ? -3.295 15.558 -8.360 1.00 86.75 203 LEU A N 1
ATOM 1612 C CA . LEU A 1 203 ? -1.877 15.913 -8.369 1.00 86.75 203 LEU A CA 1
ATOM 1613 C C . LEU A 1 203 ? -0.984 14.666 -8.389 1.00 86.75 203 LEU A C 1
ATOM 1615 O O . LEU A 1 203 ? -0.051 14.595 -9.183 1.00 86.75 203 LEU A O 1
ATOM 1619 N N . ILE A 1 204 ? -1.284 13.670 -7.550 1.00 81.25 204 ILE A N 1
ATOM 1620 C CA . ILE A 1 204 ? -0.557 12.392 -7.537 1.00 81.25 204 ILE A CA 1
ATOM 1621 C C . ILE A 1 204 ? -0.724 11.672 -8.879 1.00 81.25 204 ILE A C 1
ATOM 1623 O O . ILE A 1 204 ? 0.254 11.168 -9.423 1.00 81.25 204 ILE A O 1
ATOM 1627 N N . ALA A 1 205 ? -1.938 11.646 -9.432 1.00 82.81 205 ALA A N 1
ATOM 1628 C CA . ALA A 1 205 ? -2.197 11.042 -10.732 1.00 82.81 205 ALA A CA 1
ATOM 1629 C C . ALA A 1 205 ? -1.415 11.749 -11.841 1.00 82.81 205 ALA A C 1
ATOM 1631 O O . ALA A 1 205 ? -0.714 11.079 -12.584 1.00 82.81 205 ALA A O 1
ATOM 1632 N N . ALA A 1 206 ? -1.449 13.080 -11.889 1.00 82.19 206 ALA A N 1
ATOM 1633 C CA . ALA A 1 206 ? -0.720 13.867 -12.878 1.00 82.19 206 ALA A CA 1
ATOM 1634 C C . ALA A 1 206 ? 0.806 13.727 -12.769 1.00 82.19 206 ALA A C 1
ATOM 1636 O O . ALA A 1 206 ? 1.488 13.831 -13.781 1.00 82.19 206 ALA A O 1
ATOM 1637 N N . LEU A 1 207 ? 1.343 13.492 -11.566 1.00 78.56 207 LEU A N 1
ATOM 1638 C CA . LEU A 1 207 ? 2.775 13.261 -11.363 1.00 78.56 207 LEU A CA 1
ATOM 1639 C C . LEU A 1 207 ? 3.213 11.852 -11.797 1.00 78.56 207 LEU A C 1
ATOM 1641 O O . LEU A 1 207 ? 4.356 11.666 -12.202 1.00 78.56 207 LEU A O 1
ATOM 1645 N N . LEU A 1 208 ? 2.329 10.858 -11.666 1.00 71.44 208 LEU A N 1
ATOM 1646 C CA . LEU A 1 208 ? 2.638 9.449 -11.933 1.00 71.44 208 LEU A CA 1
ATOM 1647 C C . LEU A 1 208 ? 2.275 8.991 -13.349 1.00 71.44 208 LEU A C 1
ATOM 1649 O O . LEU A 1 208 ? 2.775 7.958 -13.796 1.00 71.44 208 LEU A O 1
ATOM 1653 N N . THR A 1 209 ? 1.383 9.698 -14.038 1.00 73.75 209 THR A N 1
ATOM 1654 C CA . THR A 1 209 ? 0.986 9.387 -15.412 1.00 73.75 209 THR A CA 1
ATOM 1655 C C . THR A 1 209 ? 1.723 10.294 -16.395 1.00 73.75 209 THR A C 1
ATOM 1657 O O . THR A 1 209 ? 2.055 11.431 -16.057 1.00 73.75 209 THR A O 1
ATOM 1660 N N . PRO A 1 210 ? 1.886 9.870 -17.657 1.00 70.06 210 PRO A N 1
ATOM 1661 C CA . PRO A 1 210 ? 2.109 10.806 -18.756 1.00 70.06 210 PRO A CA 1
ATOM 1662 C C . PRO A 1 210 ? 1.037 11.924 -18.775 1.00 70.06 210 PRO A C 1
ATOM 1664 O O . PRO A 1 210 ? 0.021 11.826 -18.070 1.00 70.06 210 PRO A O 1
ATOM 1667 N N . PRO A 1 211 ? 1.225 13.002 -19.565 1.00 71.12 211 PRO A N 1
ATOM 1668 C CA . PRO A 1 211 ? 0.233 14.067 -19.724 1.00 71.12 211 PRO A CA 1
ATOM 1669 C C . PRO A 1 211 ? -0.966 13.588 -20.566 1.00 71.12 211 PRO A C 1
ATOM 1671 O O . PRO A 1 211 ? -1.286 14.145 -21.613 1.00 71.12 211 PRO A O 1
ATOM 1674 N N . ASP A 1 212 ? -1.627 12.524 -20.113 1.00 78.38 212 ASP A N 1
ATOM 1675 C CA . ASP A 1 212 ? -2.772 11.899 -20.744 1.00 78.38 212 ASP A CA 1
ATOM 1676 C C . ASP A 1 212 ? -3.938 11.798 -19.747 1.00 78.38 212 ASP A C 1
ATOM 1678 O O . ASP A 1 212 ? -3.860 11.195 -18.676 1.00 78.38 212 ASP A O 1
ATOM 1682 N N . VAL A 1 213 ? -5.057 12.429 -20.104 1.00 81.62 213 VAL A N 1
ATOM 1683 C CA . VAL A 1 213 ? -6.230 12.559 -19.223 1.00 81.62 213 VAL A CA 1
ATOM 1684 C C . VAL A 1 213 ? -6.838 11.192 -18.887 1.00 81.62 213 VAL A C 1
ATOM 1686 O O . VAL A 1 213 ? -7.374 10.992 -17.798 1.00 81.62 213 VAL A O 1
ATOM 1689 N N . VAL A 1 214 ? -6.742 10.224 -19.803 1.00 82.00 214 VAL A N 1
ATOM 1690 C CA . VAL A 1 214 ? -7.333 8.892 -19.625 1.00 82.00 214 VAL A CA 1
ATOM 1691 C C . VAL A 1 214 ? -6.630 8.123 -18.506 1.00 82.00 214 VAL A C 1
ATOM 1693 O O . VAL A 1 214 ? -7.312 7.608 -17.620 1.00 82.00 214 VAL A O 1
ATOM 1696 N N . SER A 1 215 ? -5.295 8.078 -18.482 1.00 78.25 215 SER A N 1
ATOM 1697 C CA . SER A 1 215 ? -4.550 7.397 -17.414 1.00 78.25 215 SER A CA 1
ATOM 1698 C C . SER A 1 215 ? -4.660 8.135 -16.083 1.00 78.25 215 SER A C 1
ATOM 1700 O O . SER A 1 215 ? -4.756 7.482 -15.041 1.00 78.25 215 SER A O 1
ATOM 1702 N N . GLN A 1 216 ? -4.737 9.473 -16.101 1.00 84.25 216 GLN A N 1
ATOM 1703 C CA . GLN A 1 216 ? -5.005 10.278 -14.900 1.00 84.25 216 GLN A CA 1
ATOM 1704 C C . GLN A 1 216 ? -6.335 9.901 -14.252 1.00 84.25 216 GLN A C 1
ATOM 1706 O O . GLN A 1 216 ? -6.397 9.655 -13.046 1.00 84.25 216 GLN A O 1
ATOM 1711 N N . ILE A 1 217 ? -7.398 9.797 -15.052 1.00 85.56 217 ILE A N 1
ATOM 1712 C CA . ILE A 1 217 ? -8.718 9.381 -14.572 1.00 85.56 217 ILE A CA 1
ATOM 1713 C C . ILE A 1 217 ? -8.686 7.918 -14.115 1.00 85.56 217 ILE A C 1
ATOM 1715 O O . ILE A 1 217 ? -9.221 7.603 -13.052 1.00 85.56 217 ILE A O 1
ATOM 1719 N N . LEU A 1 218 ? -8.031 7.030 -14.869 1.00 83.75 218 LEU A N 1
ATOM 1720 C CA . LEU A 1 218 ? -7.949 5.603 -14.547 1.00 83.75 218 LEU A CA 1
ATOM 1721 C C . LEU A 1 218 ? -7.273 5.344 -13.192 1.00 83.75 218 LEU A C 1
ATOM 1723 O O . LEU A 1 218 ? -7.688 4.439 -12.471 1.00 83.75 218 LEU A O 1
ATOM 1727 N N . LEU A 1 219 ? -6.263 6.143 -12.831 1.00 82.38 219 LEU A N 1
ATOM 1728 C CA . LEU A 1 219 ? -5.594 6.060 -11.531 1.00 82.38 219 LEU A CA 1
ATOM 1729 C C . LEU A 1 219 ? -6.360 6.812 -10.434 1.00 82.38 219 LEU A C 1
ATOM 1731 O O . LEU A 1 219 ? -6.484 6.311 -9.314 1.00 82.38 219 LEU A O 1
ATOM 1735 N N . GLY A 1 220 ? -6.883 8.001 -10.737 1.00 84.81 220 GLY A N 1
ATOM 1736 C CA . GLY A 1 220 ? -7.527 8.867 -9.752 1.00 84.81 220 GLY A CA 1
ATOM 1737 C C . GLY A 1 220 ? -8.898 8.370 -9.287 1.00 84.81 220 GLY A C 1
ATOM 1738 O O . GLY A 1 220 ? -9.213 8.445 -8.097 1.00 84.81 220 GLY A O 1
ATOM 1739 N N . VAL A 1 221 ? -9.711 7.815 -10.191 1.00 87.62 221 VAL A N 1
ATOM 1740 C CA . VAL A 1 221 ? -11.075 7.360 -9.872 1.00 87.62 221 VAL A CA 1
ATOM 1741 C C . VAL A 1 221 ? -11.088 6.261 -8.801 1.00 87.62 221 VAL A C 1
ATOM 1743 O O . VAL A 1 221 ? -11.819 6.429 -7.825 1.00 87.62 221 VAL A O 1
ATOM 1746 N N . PRO A 1 222 ? -10.286 5.179 -8.883 1.00 84.12 222 PRO A N 1
ATOM 1747 C CA . PRO A 1 222 ? -10.238 4.158 -7.834 1.00 84.12 222 PRO A CA 1
ATOM 1748 C C . PRO A 1 222 ? -9.876 4.715 -6.453 1.00 84.12 222 PRO A C 1
ATOM 1750 O O . PRO A 1 222 ? -10.497 4.342 -5.456 1.00 84.12 222 PRO A O 1
ATOM 1753 N N . LEU A 1 223 ? -8.916 5.643 -6.387 1.00 84.94 223 LEU A N 1
ATOM 1754 C CA . LEU A 1 223 ? -8.505 6.278 -5.132 1.00 84.94 223 LEU A CA 1
ATOM 1755 C C . LEU A 1 223 ? -9.621 7.155 -4.551 1.00 84.94 223 LEU A C 1
ATOM 1757 O O . LEU A 1 223 ? -9.875 7.124 -3.346 1.00 84.94 223 LEU A O 1
ATOM 1761 N N . TYR A 1 224 ? -10.327 7.898 -5.405 1.00 89.19 224 TYR A N 1
ATOM 1762 C CA . TYR A 1 224 ? -11.455 8.720 -4.977 1.00 89.19 224 TYR A CA 1
ATOM 1763 C C . TYR A 1 224 ? -12.648 7.870 -4.522 1.00 89.19 224 TYR A C 1
ATOM 1765 O O . TYR A 1 224 ? -13.263 8.165 -3.499 1.00 89.19 224 TYR A O 1
ATOM 1773 N N . LEU A 1 225 ? -12.944 6.774 -5.228 1.00 89.56 225 LEU A N 1
ATOM 1774 C CA . LEU A 1 225 ? -13.997 5.833 -4.845 1.00 89.56 225 LEU A CA 1
ATOM 1775 C C . LEU A 1 225 ? -13.722 5.191 -3.483 1.00 89.56 225 LEU A C 1
ATOM 1777 O O . LEU A 1 225 ? -14.646 5.062 -2.683 1.00 89.56 225 LEU A O 1
ATOM 1781 N N . LEU A 1 226 ? -12.467 4.836 -3.188 1.00 86.75 226 LEU A N 1
ATOM 1782 C CA . LEU A 1 226 ? -12.078 4.341 -1.864 1.00 86.75 226 LEU A CA 1
ATOM 1783 C C . LEU A 1 226 ? -12.359 5.374 -0.770 1.00 86.75 226 LEU A C 1
ATOM 1785 O O . LEU A 1 226 ? -12.898 5.024 0.280 1.00 86.75 226 LEU A O 1
ATOM 1789 N N . PHE A 1 227 ? -12.037 6.643 -1.021 1.00 87.94 227 PHE A N 1
ATOM 1790 C CA . PHE A 1 227 ? -12.347 7.724 -0.092 1.00 87.94 227 PHE A CA 1
ATOM 1791 C C . PHE A 1 227 ? -13.861 7.894 0.116 1.00 87.94 227 PHE A C 1
ATOM 1793 O O . PHE A 1 227 ? -14.325 7.989 1.254 1.00 87.94 227 PHE A O 1
ATOM 1800 N N . GLU A 1 228 ? -14.652 7.875 -0.959 1.00 89.31 228 GLU A N 1
ATOM 1801 C CA . GLU A 1 228 ? -16.106 8.011 -0.850 1.00 89.31 228 GLU A CA 1
ATOM 1802 C C . GLU A 1 228 ? -16.733 6.840 -0.090 1.00 89.31 228 GLU A C 1
ATOM 1804 O O . GLU A 1 228 ? -17.605 7.036 0.761 1.00 89.31 228 GLU A O 1
ATOM 1809 N N . LEU A 1 229 ? -16.243 5.625 -0.340 1.00 89.31 229 LEU A N 1
ATOM 1810 C CA . LEU A 1 229 ? -16.681 4.413 0.341 1.00 89.31 229 LEU A CA 1
ATOM 1811 C C . LEU A 1 229 ? -16.469 4.528 1.857 1.00 89.31 229 LEU A C 1
ATOM 1813 O O . LEU A 1 229 ? -17.367 4.176 2.622 1.00 89.31 229 LEU A O 1
ATOM 1817 N N . VAL A 1 230 ? -15.349 5.106 2.307 1.00 87.88 230 VAL A N 1
ATOM 1818 C CA . VAL A 1 230 ? -15.108 5.388 3.735 1.00 87.88 230 VAL A CA 1
ATOM 1819 C C . VAL A 1 230 ? -16.152 6.344 4.311 1.00 87.88 230 VAL A C 1
ATOM 1821 O O . VAL A 1 230 ? -16.683 6.086 5.391 1.00 87.88 230 VAL A O 1
ATOM 1824 N N . LEU A 1 231 ? -16.492 7.425 3.604 1.00 86.94 231 LEU A N 1
ATOM 1825 C CA . LEU A 1 231 ? -17.502 8.383 4.073 1.00 86.94 231 LEU A CA 1
ATOM 1826 C C . LEU A 1 231 ? -18.906 7.784 4.127 1.00 86.94 231 LEU A C 1
ATOM 1828 O O . LEU A 1 231 ? -19.702 8.133 5.003 1.00 86.94 231 LEU A O 1
ATOM 1832 N N . VAL A 1 232 ? -19.236 6.915 3.176 1.00 88.56 232 VAL A N 1
ATOM 1833 C CA . VAL A 1 232 ? -20.518 6.210 3.141 1.00 88.56 232 VAL A CA 1
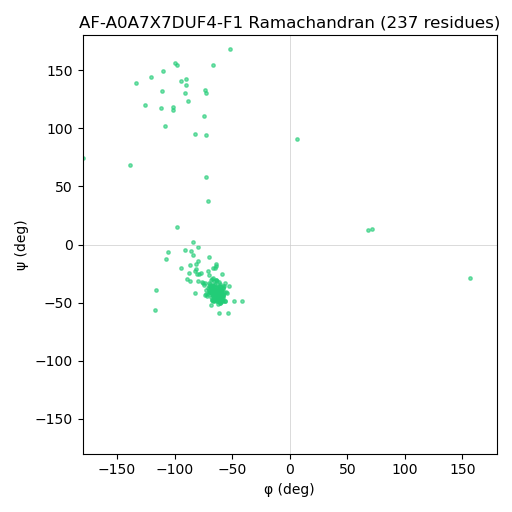ATOM 1834 C C . VAL A 1 232 ? -20.594 5.212 4.296 1.00 88.56 232 VAL A C 1
ATOM 1836 O O . VAL A 1 232 ? -21.525 5.294 5.098 1.00 88.56 232 VAL A O 1
ATOM 1839 N N . LEU A 1 233 ? -19.590 4.344 4.455 1.00 86.94 233 LEU A N 1
ATOM 1840 C CA . LEU A 1 233 ? -19.530 3.387 5.564 1.00 86.94 233 LEU A CA 1
ATOM 1841 C C . LEU A 1 233 ? -19.539 4.085 6.927 1.00 86.94 233 LEU A C 1
ATOM 1843 O O . LEU A 1 233 ? -20.277 3.672 7.818 1.00 86.94 233 LEU A O 1
ATOM 1847 N N . GLY A 1 234 ? -18.786 5.177 7.077 1.00 84.50 234 GLY A N 1
ATOM 1848 C CA . GLY A 1 234 ? -18.752 5.968 8.306 1.00 84.50 234 GLY A CA 1
ATOM 1849 C C . GLY A 1 234 ? -20.116 6.556 8.686 1.00 84.50 234 GLY A C 1
ATOM 1850 O O . GLY A 1 234 ? -20.439 6.626 9.870 1.00 84.50 234 GLY A O 1
ATOM 1851 N N . ARG A 1 235 ? -20.955 6.927 7.705 1.00 84.81 235 ARG A N 1
ATOM 1852 C CA . ARG A 1 235 ? -22.342 7.367 7.958 1.00 84.81 235 ARG A CA 1
ATOM 1853 C C . ARG A 1 235 ? -23.260 6.221 8.355 1.00 84.81 235 ARG A C 1
ATOM 1855 O O . ARG A 1 235 ? -24.081 6.400 9.249 1.00 84.81 235 ARG A O 1
ATOM 1862 N N . PHE A 1 236 ? -23.140 5.076 7.686 1.00 84.25 236 PHE A N 1
ATOM 1863 C CA . PHE A 1 236 ? -23.988 3.915 7.954 1.00 84.25 236 PHE A CA 1
ATOM 1864 C C . PHE A 1 236 ? -23.702 3.278 9.314 1.00 84.25 236 PHE A C 1
ATOM 1866 O O . PHE A 1 236 ? -24.641 2.913 10.003 1.00 84.25 236 PHE A O 1
ATOM 1873 N N . LEU A 1 237 ? -22.432 3.174 9.709 1.00 79.94 237 LEU A N 1
ATOM 1874 C CA . LEU A 1 237 ? -22.011 2.501 10.945 1.00 79.94 237 LEU A CA 1
ATOM 1875 C C . LEU A 1 237 ? -22.147 3.365 12.212 1.00 79.94 237 LEU A C 1
ATOM 1877 O O . LEU A 1 237 ? -22.074 2.835 13.320 1.00 79.94 237 LEU A O 1
ATOM 1881 N N . LYS A 1 238 ? -22.291 4.689 12.060 1.00 70.06 238 LYS A N 1
ATOM 1882 C CA . LYS A 1 238 ? -22.525 5.629 13.172 1.00 70.06 238 LYS A CA 1
ATOM 1883 C C . LYS A 1 238 ? -24.016 5.784 13.519 1.00 70.06 238 LYS A C 1
ATOM 1885 O O . LYS A 1 238 ? -24.320 6.298 14.594 1.00 70.06 238 LYS A O 1
ATOM 1890 N N . ARG A 1 239 ? -24.921 5.391 12.613 1.00 54.94 239 ARG A N 1
ATOM 1891 C CA . ARG A 1 239 ? -26.361 5.256 12.891 1.00 54.94 239 ARG A CA 1
ATOM 1892 C C . ARG A 1 239 ? -26.629 3.990 13.693 1.00 54.94 239 ARG A C 1
ATOM 1894 O O . ARG A 1 239 ? -27.530 4.063 14.552 1.00 54.94 239 ARG A O 1
#

Nearest PDB structures (foldseek):
  4htt-assembly2_B  TM=7.433E-01  e=4.986E-09  Aquifex aeolicus VF5
  4hts-assembly1_A  TM=7.390E-01  e=1.384E-08  Aquifex aeolicus VF5
  5c5b-assembly2_D  TM=1.860E-01  e=6.688E+00  Homo sapiens

Mean predicted aligned error: 8.49 Å